Protein AF-A0A963XAV2-F1 (afdb_monomer)

Mean predicted aligned error: 3.16 Å

Radius of gyration: 22.92 Å; Cα contacts (8 Å, |Δi|>4): 612; chains: 1; bounding box: 69×45×58 Å

Structure (mmCIF, N/CA/C/O backbone):
data_AF-A0A963XAV2-F1
#
_entry.id   AF-A0A963XAV2-F1
#
loop_
_atom_site.group_PDB
_atom_site.id
_atom_site.type_symbol
_atom_site.label_atom_id
_atom_site.label_alt_id
_atom_site.label_comp_id
_atom_site.label_asym_id
_atom_site.label_entity_id
_atom_site.label_seq_id
_atom_site.pdbx_PDB_ins_code
_atom_site.Cartn_x
_atom_site.Cartn_y
_atom_site.Cartn_z
_atom_site.occupancy
_atom_site.B_iso_or_equiv
_atom_site.auth_seq_id
_atom_site.auth_comp_id
_atom_site.auth_asym_id
_atom_site.auth_atom_id
_atom_site.pdbx_PDB_model_num
ATOM 1 N N . GLU A 1 1 ? -1.527 11.970 -12.720 1.00 76.62 1 GLU A N 1
ATOM 2 C CA . GLU A 1 1 ? -1.224 10.525 -12.463 1.00 76.62 1 GLU A CA 1
ATOM 3 C C . GLU A 1 1 ? 0.200 10.156 -12.916 1.00 76.62 1 GLU A C 1
ATOM 5 O O . GLU A 1 1 ? 0.804 10.948 -13.629 1.00 76.62 1 GLU A O 1
ATOM 10 N N . VAL A 1 2 ? 0.783 9.006 -12.525 1.00 92.94 2 VAL A N 1
ATOM 11 C CA . VAL A 1 2 ? 2.223 8.700 -12.792 1.00 92.94 2 VAL A CA 1
ATOM 12 C C . VAL A 1 2 ? 2.620 8.796 -14.274 1.00 92.94 2 VAL A C 1
ATOM 14 O O . VAL A 1 2 ? 3.694 9.296 -14.597 1.00 92.94 2 VAL A O 1
ATOM 17 N N . VAL A 1 3 ? 1.743 8.354 -15.181 1.00 94.81 3 VAL A N 1
ATOM 18 C CA . VAL A 1 3 ? 1.990 8.363 -16.632 1.00 94.81 3 VAL A CA 1
ATOM 19 C C . VAL A 1 3 ? 2.148 9.794 -17.140 1.00 94.81 3 VAL A C 1
ATOM 21 O O . VAL A 1 3 ? 3.070 10.087 -17.892 1.00 94.81 3 VAL A O 1
ATOM 24 N N . GLU A 1 4 ? 1.288 10.694 -16.670 1.00 95.12 4 GLU A N 1
ATOM 25 C CA . GLU A 1 4 ? 1.306 12.118 -17.005 1.00 95.12 4 GLU A CA 1
ATOM 26 C C . GLU A 1 4 ? 2.597 12.793 -16.522 1.00 95.12 4 GLU A C 1
ATOM 28 O O . GLU A 1 4 ? 3.210 13.556 -17.263 1.00 95.12 4 GLU A O 1
ATOM 33 N N . VAL A 1 5 ? 3.082 12.439 -15.324 1.00 95.81 5 VAL A N 1
ATOM 34 C CA . VAL A 1 5 ? 4.395 12.900 -14.837 1.00 95.81 5 VAL A CA 1
ATOM 35 C C . VAL A 1 5 ? 5.514 12.425 -15.770 1.00 95.81 5 VAL A C 1
ATOM 37 O O . VAL A 1 5 ? 6.402 13.202 -16.123 1.00 95.81 5 VAL A O 1
ATOM 40 N N . CYS A 1 6 ? 5.460 11.170 -16.226 1.00 97.31 6 CYS A N 1
ATOM 41 C CA . CYS A 1 6 ? 6.449 10.606 -17.146 1.00 97.31 6 CYS A CA 1
ATOM 42 C C . CYS A 1 6 ? 6.412 11.226 -18.553 1.00 97.31 6 CYS A C 1
ATOM 44 O O . CYS A 1 6 ? 7.435 11.196 -19.236 1.00 97.31 6 CYS A O 1
ATOM 46 N N . MET A 1 7 ? 5.314 11.861 -18.979 1.00 96.06 7 MET A N 1
ATOM 47 C CA . MET A 1 7 ? 5.300 12.654 -20.221 1.00 96.06 7 MET A CA 1
ATOM 48 C C . MET A 1 7 ? 6.261 13.856 -20.148 1.00 96.06 7 MET A C 1
ATOM 50 O O . MET A 1 7 ? 6.746 14.329 -21.174 1.00 96.06 7 MET A O 1
ATOM 54 N N . GLY A 1 8 ? 6.612 14.307 -18.937 1.00 97.12 8 GLY A N 1
ATOM 55 C CA . GLY A 1 8 ? 7.653 15.304 -18.678 1.00 97.12 8 GLY A CA 1
ATOM 56 C C . GLY A 1 8 ? 9.092 14.769 -18.721 1.00 97.12 8 GLY A C 1
ATOM 57 O O . GLY A 1 8 ? 10.014 15.508 -18.364 1.00 97.12 8 GLY A O 1
ATOM 58 N N . ALA A 1 9 ? 9.322 13.519 -19.146 1.00 97.31 9 ALA A N 1
ATOM 59 C CA . ALA A 1 9 ? 10.640 12.873 -19.149 1.00 97.31 9 ALA A CA 1
ATOM 60 C C . ALA A 1 9 ? 11.789 13.716 -19.741 1.00 97.31 9 ALA A C 1
ATOM 62 O O . ALA A 1 9 ? 12.846 13.750 -19.109 1.00 97.31 9 ALA A O 1
ATOM 63 N N . PRO A 1 10 ? 11.632 14.469 -20.852 1.00 96.62 10 PRO A N 1
ATOM 64 C CA . PRO A 1 10 ? 12.712 15.316 -21.368 1.00 96.62 10 PRO A CA 1
ATOM 65 C C . PRO A 1 10 ? 13.247 16.334 -20.351 1.00 96.62 10 PRO A C 1
ATOM 67 O O . PRO A 1 10 ? 14.440 16.630 -20.335 1.00 96.62 10 PRO A O 1
ATOM 70 N N . ALA A 1 11 ? 12.383 16.865 -19.480 1.00 97.44 11 ALA A N 1
ATOM 71 C CA . ALA A 1 11 ? 12.805 17.748 -18.399 1.00 97.44 11 ALA A CA 1
ATOM 72 C C . ALA A 1 11 ? 13.420 16.961 -17.228 1.00 97.44 11 ALA A C 1
ATOM 74 O O . ALA A 1 11 ? 14.439 17.384 -16.686 1.00 97.44 11 ALA A O 1
ATOM 75 N N . LEU A 1 12 ? 12.834 15.811 -16.871 1.00 96.56 12 LEU A N 1
ATOM 76 C CA . LEU A 1 12 ? 13.269 14.961 -15.751 1.00 96.56 12 LEU A CA 1
ATOM 77 C C . LEU A 1 12 ? 14.619 14.256 -15.996 1.00 96.56 12 LEU A C 1
ATOM 79 O O . LEU A 1 12 ? 15.307 13.884 -15.041 1.00 96.56 12 LEU A O 1
ATOM 83 N N . LEU A 1 13 ? 15.001 14.062 -17.260 1.00 97.62 13 LEU A N 1
ATOM 84 C CA . LEU A 1 13 ? 16.228 13.371 -17.671 1.00 97.62 13 LEU A CA 1
ATOM 85 C C . LEU A 1 13 ? 17.409 14.311 -17.943 1.00 97.62 13 LEU A C 1
ATOM 87 O O . LEU A 1 13 ? 18.485 13.833 -18.305 1.00 97.62 13 LEU A O 1
ATOM 91 N N . LYS A 1 14 ? 17.245 15.628 -17.751 1.00 97.94 14 LYS A N 1
ATOM 92 C CA . LYS A 1 14 ? 18.353 16.583 -17.879 1.00 97.94 14 LYS A CA 1
ATOM 93 C C . LYS A 1 14 ? 19.517 16.177 -16.974 1.00 97.94 14 LYS A C 1
ATOM 95 O O . LYS A 1 14 ? 19.334 15.889 -15.790 1.00 97.94 14 LYS A O 1
ATOM 100 N N . GLY A 1 15 ? 20.705 16.151 -17.565 1.00 97.38 15 GLY A N 1
ATOM 101 C CA . GLY A 1 15 ? 21.957 16.101 -16.832 1.00 97.38 15 GLY A CA 1
ATOM 102 C C . GLY A 1 15 ? 22.364 17.478 -16.322 1.00 97.38 15 GLY A C 1
ATOM 103 O O . GLY A 1 15 ? 21.637 18.463 -16.466 1.00 97.38 15 GLY A O 1
ATOM 104 N N . GLU A 1 16 ? 23.554 17.538 -15.753 1.00 98.12 16 GLU A N 1
ATOM 105 C CA . GLU A 1 16 ? 24.171 18.762 -15.255 1.00 98.12 16 GLU A CA 1
ATOM 106 C C . GLU A 1 16 ? 25.394 19.089 -16.109 1.00 98.12 16 GLU A C 1
ATOM 108 O O . GLU A 1 16 ? 26.041 18.189 -16.646 1.00 98.12 16 GLU A O 1
ATOM 113 N N . TYR A 1 17 ? 25.707 20.375 -16.241 1.00 98.00 17 TYR A N 1
ATOM 114 C CA . TYR A 1 17 ? 26.860 20.857 -16.992 1.00 98.00 17 TYR A CA 1
ATOM 115 C C . TYR A 1 17 ? 27.593 21.915 -16.170 1.00 98.00 17 TYR A C 1
ATOM 117 O O . TYR A 1 17 ? 26.968 22.834 -15.639 1.00 98.00 17 TYR A O 1
ATOM 125 N N . MET A 1 18 ? 28.912 21.794 -16.095 1.00 97.62 18 MET A N 1
ATOM 126 C CA . MET A 1 18 ? 29.815 22.742 -15.462 1.00 97.62 18 MET A CA 1
ATOM 127 C C . MET A 1 18 ? 30.894 23.124 -16.474 1.00 97.62 18 MET A C 1
ATOM 129 O O . MET A 1 18 ? 31.748 22.309 -16.821 1.00 97.62 18 MET A O 1
ATOM 133 N N . ASN A 1 19 ? 30.837 24.377 -16.927 1.00 96.94 19 ASN A N 1
ATOM 134 C CA . ASN A 1 19 ? 31.890 24.979 -17.736 1.00 96.94 19 ASN A CA 1
ATOM 135 C C . ASN A 1 19 ? 33.138 25.197 -16.872 1.00 96.94 19 ASN A C 1
ATOM 137 O O . ASN A 1 19 ? 33.001 25.715 -15.761 1.00 96.94 19 ASN A O 1
ATOM 141 N N . ASP A 1 20 ? 34.321 24.856 -17.384 1.00 94.31 20 ASP A N 1
ATOM 142 C CA . ASP A 1 20 ? 35.605 25.055 -16.688 1.00 94.31 20 ASP A CA 1
ATOM 143 C C . ASP A 1 20 ? 35.640 24.472 -15.254 1.00 94.31 20 ASP A C 1
ATOM 145 O O . ASP A 1 20 ? 36.065 25.122 -14.295 1.00 94.31 20 ASP A O 1
ATOM 149 N N . GLY A 1 21 ? 35.229 23.208 -15.090 1.00 93.31 21 GLY A N 1
ATOM 150 C CA . GLY A 1 21 ? 35.444 22.463 -13.837 1.00 93.31 21 GLY A CA 1
ATOM 151 C C . GLY A 1 21 ? 36.935 22.313 -13.480 1.00 93.31 21 GLY A C 1
ATOM 152 O O . GLY A 1 21 ? 37.296 22.133 -12.316 1.00 93.31 21 GLY A O 1
ATOM 153 N N . GLY A 1 22 ? 37.801 22.445 -14.487 1.00 95.00 22 GLY A N 1
ATOM 154 C CA . GLY A 1 22 ? 39.215 22.805 -14.381 1.00 95.00 22 GLY A CA 1
ATOM 155 C C . GLY A 1 22 ? 39.613 23.703 -15.565 1.00 95.00 22 GLY A C 1
ATOM 156 O O . GLY A 1 22 ? 38.790 23.913 -16.454 1.00 95.00 22 GLY A O 1
ATOM 157 N N . PRO A 1 23 ? 40.851 24.233 -15.624 1.00 94.94 23 PRO A N 1
ATOM 158 C CA . PRO A 1 23 ? 41.259 25.142 -16.699 1.00 94.94 23 PRO A CA 1
ATOM 159 C C . PRO A 1 23 ? 41.118 24.507 -18.095 1.00 94.94 23 PRO A C 1
ATOM 161 O O . PRO A 1 23 ? 41.910 23.632 -18.452 1.00 94.94 23 PRO A O 1
ATOM 164 N N . GLY A 1 24 ? 40.125 24.946 -18.879 1.00 95.62 24 GLY A N 1
ATOM 165 C CA . GLY A 1 24 ? 39.834 24.405 -20.211 1.00 95.62 24 GLY A CA 1
ATOM 166 C C . GLY A 1 24 ? 39.217 23.001 -20.206 1.00 95.62 24 GLY A C 1
ATOM 167 O O . GLY A 1 24 ? 39.360 22.280 -21.194 1.00 95.62 24 GLY A O 1
ATOM 168 N N . ILE A 1 25 ? 38.591 22.585 -19.097 1.00 97.50 25 ILE A N 1
ATOM 169 C CA . ILE A 1 25 ? 37.968 21.263 -18.943 1.00 97.50 25 ILE A CA 1
ATOM 170 C C . ILE A 1 25 ? 36.509 21.424 -18.531 1.00 97.50 25 ILE A C 1
ATOM 172 O O . ILE A 1 25 ? 36.209 21.839 -17.410 1.00 97.50 25 ILE A O 1
ATOM 176 N N . ASP A 1 26 ? 35.612 20.989 -19.407 1.00 97.62 26 ASP A N 1
ATOM 177 C CA . ASP A 1 26 ? 34.186 20.906 -19.121 1.00 97.62 26 ASP A CA 1
ATOM 178 C C . ASP A 1 26 ? 33.825 19.582 -18.452 1.00 97.62 26 ASP A C 1
ATOM 180 O O . ASP A 1 26 ? 34.361 18.519 -18.781 1.00 97.62 26 ASP A O 1
ATOM 184 N N . LEU A 1 27 ? 32.873 19.644 -17.524 1.00 97.75 27 LEU A N 1
ATOM 185 C CA . LEU A 1 27 ? 32.315 18.478 -16.850 1.00 97.75 27 LEU A CA 1
ATOM 186 C C . LEU A 1 27 ? 30.814 18.426 -17.101 1.00 97.75 27 LEU A C 1
ATOM 188 O O . LEU A 1 27 ? 30.115 19.428 -16.964 1.00 97.75 27 LEU A O 1
ATOM 192 N N . PHE A 1 28 ? 30.296 17.246 -17.429 1.00 97.75 28 PHE A N 1
ATOM 193 C CA . PHE A 1 28 ? 28.861 17.054 -17.589 1.00 97.75 28 PHE A CA 1
ATOM 194 C C . PHE A 1 28 ? 28.422 15.656 -17.168 1.00 97.75 28 PHE A C 1
ATOM 196 O O . PHE A 1 28 ? 29.204 14.703 -17.180 1.00 97.75 28 PHE A O 1
ATOM 203 N N . SER A 1 29 ? 27.152 15.537 -16.798 1.00 98.06 29 SER A N 1
ATOM 204 C CA . SER A 1 29 ? 26.504 14.269 -16.481 1.00 98.06 29 SER A CA 1
ATOM 205 C C . SER A 1 29 ? 25.381 13.976 -17.471 1.00 98.06 29 SER A C 1
ATOM 207 O O . SER A 1 29 ? 24.805 14.875 -18.082 1.00 98.06 29 SER A O 1
ATOM 209 N N . MET A 1 30 ? 25.067 12.695 -17.650 1.00 97.44 30 MET A N 1
ATOM 210 C CA . MET A 1 30 ? 23.949 12.244 -18.477 1.00 97.44 30 MET A CA 1
ATOM 211 C C . MET A 1 30 ? 23.205 11.129 -17.753 1.00 97.44 30 MET A C 1
ATOM 213 O O . MET A 1 30 ? 23.820 10.230 -17.180 1.00 97.44 30 MET A O 1
ATOM 217 N N . ARG A 1 31 ? 21.872 11.162 -17.810 1.00 97.81 31 ARG A N 1
ATOM 218 C CA . ARG A 1 31 ? 21.024 10.062 -17.343 1.00 97.81 31 ARG A CA 1
ATOM 219 C C . ARG A 1 31 ? 20.704 9.172 -18.538 1.00 97.81 31 ARG A C 1
ATOM 221 O O . ARG A 1 31 ? 19.945 9.568 -19.415 1.00 97.81 31 ARG A O 1
ATOM 228 N N . GLN A 1 32 ? 21.326 8.000 -18.584 1.00 98.25 32 GLN A N 1
ATOM 229 C CA . GLN A 1 32 ? 21.161 7.025 -19.663 1.00 98.25 32 GLN A CA 1
ATOM 230 C C . GLN A 1 32 ? 20.351 5.810 -19.185 1.00 98.25 32 GLN A C 1
ATOM 232 O O . GLN A 1 32 ? 20.352 5.518 -17.983 1.00 98.25 32 GLN A O 1
ATOM 237 N N . PRO A 1 33 ? 19.651 5.108 -20.097 1.00 98.44 33 PRO A N 1
ATOM 238 C CA . PRO A 1 33 ? 18.932 3.889 -19.754 1.00 98.44 33 PRO A CA 1
ATOM 239 C C . PRO A 1 33 ? 19.886 2.807 -19.243 1.00 98.44 33 PRO A C 1
ATOM 241 O O . PRO A 1 33 ? 21.051 2.739 -19.629 1.00 98.44 33 PRO A O 1
ATOM 244 N N . LEU A 1 34 ? 19.360 1.931 -18.391 1.00 98.25 34 LEU A N 1
ATOM 245 C CA . LEU A 1 34 ? 20.067 0.754 -17.895 1.00 98.25 34 LEU A CA 1
ATOM 246 C C . LEU A 1 34 ? 20.064 -0.382 -18.925 1.00 98.25 34 LEU A C 1
ATOM 248 O O . LEU A 1 34 ? 20.987 -1.184 -18.941 1.00 98.25 34 LEU A O 1
ATOM 252 N N . GLY A 1 35 ? 19.037 -0.466 -19.774 1.00 98.44 35 GLY A N 1
ATOM 253 C CA . GLY A 1 35 ? 18.841 -1.568 -20.717 1.00 98.44 35 GLY A CA 1
ATOM 254 C C . GLY A 1 35 ? 17.525 -2.284 -20.435 1.00 98.44 35 GLY A C 1
ATOM 255 O O . GLY A 1 35 ? 16.465 -1.672 -20.555 1.00 98.44 35 GLY A O 1
ATOM 256 N N . VAL A 1 36 ? 17.580 -3.564 -20.055 1.00 98.81 36 VAL A N 1
ATOM 257 C CA . VAL A 1 36 ? 16.390 -4.329 -19.650 1.00 98.81 36 VAL A CA 1
ATOM 258 C C . VAL A 1 36 ? 16.200 -4.230 -18.140 1.00 98.81 36 VAL A C 1
ATOM 260 O O . VAL A 1 36 ? 17.115 -4.518 -17.366 1.00 98.81 36 VAL A O 1
ATOM 263 N N . VAL A 1 37 ? 14.997 -3.857 -17.713 1.00 98.88 37 VAL A N 1
ATOM 264 C CA . VAL A 1 37 ? 14.601 -3.811 -16.299 1.00 98.88 37 VAL A CA 1
ATOM 265 C C . VAL A 1 37 ? 13.360 -4.662 -16.061 1.00 98.88 37 VAL A C 1
ATOM 267 O O . VAL A 1 37 ? 12.599 -4.939 -16.988 1.00 98.88 37 VAL A O 1
ATOM 270 N N . ALA A 1 38 ? 13.135 -5.077 -14.817 1.00 98.88 38 ALA A N 1
ATOM 271 C CA . ALA A 1 38 ? 11.977 -5.884 -14.459 1.00 98.88 38 ALA A CA 1
ATOM 272 C C . ALA A 1 38 ? 11.118 -5.248 -13.364 1.00 98.88 38 ALA A C 1
ATOM 274 O O . ALA A 1 38 ? 11.625 -4.631 -12.424 1.00 98.88 38 ALA A O 1
ATOM 275 N N . GLY A 1 39 ? 9.803 -5.429 -13.469 1.00 98.69 39 GLY A N 1
ATOM 276 C CA . GLY A 1 39 ? 8.832 -5.064 -12.442 1.00 98.69 39 GLY A CA 1
ATOM 277 C C . GLY A 1 39 ? 8.050 -6.284 -11.980 1.00 98.69 39 GLY A C 1
ATOM 278 O O . GLY A 1 39 ? 7.501 -7.002 -12.807 1.00 98.69 39 GLY A O 1
ATOM 279 N N . ILE A 1 40 ? 7.967 -6.501 -10.672 1.00 98.88 40 ILE A N 1
ATOM 280 C CA . ILE A 1 40 ? 7.177 -7.572 -10.059 1.00 98.88 40 ILE A CA 1
ATOM 281 C C . ILE A 1 40 ? 6.117 -6.910 -9.175 1.00 98.88 40 ILE A C 1
ATOM 283 O O . ILE A 1 40 ? 6.458 -6.097 -8.310 1.00 98.88 40 ILE A O 1
ATOM 287 N N . THR A 1 41 ? 4.836 -7.196 -9.419 1.00 98.69 41 THR A N 1
ATOM 288 C CA . THR A 1 41 ? 3.728 -6.402 -8.852 1.00 98.69 41 THR A CA 1
ATOM 289 C C . THR A 1 41 ? 2.667 -7.254 -8.140 1.00 98.69 41 THR A C 1
ATOM 291 O O . THR A 1 41 ? 2.476 -8.419 -8.499 1.00 98.69 41 THR A O 1
ATOM 294 N N . PRO A 1 42 ? 1.993 -6.703 -7.111 1.00 98.50 42 PRO A N 1
ATOM 295 C CA . PRO A 1 42 ? 1.055 -7.435 -6.267 1.00 98.50 42 PRO A CA 1
ATOM 296 C C . PRO A 1 42 ? -0.359 -7.430 -6.864 1.00 98.50 42 PRO A C 1
ATOM 298 O O . PRO A 1 42 ? -0.621 -6.810 -7.893 1.00 98.50 42 PRO A O 1
ATOM 301 N N . PHE A 1 43 ? -1.287 -8.128 -6.209 1.00 98.44 43 PHE A N 1
ATOM 302 C CA . PHE A 1 43 ? -2.657 -8.295 -6.704 1.00 98.44 43 PHE A CA 1
ATOM 303 C C . PHE A 1 43 ? -3.562 -7.083 -6.463 1.00 98.44 43 PHE A C 1
ATOM 305 O O . PHE A 1 43 ? -4.517 -6.871 -7.198 1.00 98.44 43 PHE A O 1
ATOM 312 N N . ASN A 1 44 ? -3.307 -6.310 -5.408 1.00 98.00 44 ASN A N 1
ATOM 313 C CA . ASN A 1 44 ? -4.281 -5.350 -4.893 1.00 98.00 44 ASN A CA 1
ATOM 314 C C . ASN A 1 44 ? -4.451 -4.101 -5.764 1.00 98.00 44 ASN A C 1
ATOM 316 O O . ASN A 1 44 ? -5.502 -3.469 -5.744 1.00 98.00 44 ASN A O 1
ATOM 320 N N . PHE A 1 45 ? -3.434 -3.754 -6.552 1.00 98.06 45 PHE A N 1
ATOM 321 C CA . PHE A 1 45 ? -3.506 -2.660 -7.516 1.00 98.06 45 PHE A CA 1
ATOM 322 C C . PHE A 1 45 ? -2.939 -3.093 -8.875 1.00 98.06 45 PHE A C 1
ATOM 324 O O . PHE A 1 45 ? -1.845 -2.662 -9.256 1.00 98.06 45 PHE A O 1
ATOM 331 N N . PRO A 1 46 ? -3.682 -3.912 -9.641 1.00 97.50 46 PRO A N 1
ATOM 332 C CA . PRO A 1 46 ? -3.191 -4.547 -10.866 1.00 97.50 46 PRO A CA 1
ATOM 333 C C . PRO A 1 46 ? -3.120 -3.602 -12.077 1.00 97.50 46 PRO A C 1
ATOM 335 O O . PRO A 1 46 ? -2.712 -4.018 -13.160 1.00 97.50 46 PRO A O 1
ATOM 338 N N . ALA A 1 47 ? -3.512 -2.335 -11.902 1.00 97.62 47 ALA A N 1
ATOM 339 C CA . ALA A 1 47 ? -3.290 -1.254 -12.860 1.00 97.62 47 ALA A CA 1
ATOM 340 C C . ALA A 1 47 ? -2.230 -0.268 -12.349 1.00 97.62 47 ALA A C 1
ATOM 342 O O . ALA A 1 47 ? -1.174 -0.107 -12.957 1.00 97.62 47 ALA A O 1
ATOM 343 N N . MET A 1 48 ? -2.493 0.362 -11.198 1.00 97.94 48 MET A N 1
ATOM 344 C CA . MET A 1 48 ? -1.666 1.448 -10.663 1.00 97.94 48 MET A CA 1
ATOM 345 C C . MET A 1 48 ? -0.207 1.030 -10.440 1.00 97.94 48 MET A C 1
ATOM 347 O O . MET A 1 48 ? 0.696 1.734 -10.885 1.00 97.94 48 MET A O 1
ATOM 351 N N . ILE A 1 49 ? 0.051 -0.113 -9.791 1.00 98.31 49 ILE A N 1
ATOM 352 C CA . ILE A 1 49 ? 1.429 -0.513 -9.470 1.00 98.31 49 ILE A CA 1
ATOM 353 C C . ILE A 1 49 ? 2.205 -0.951 -10.724 1.00 98.31 49 ILE A C 1
ATOM 355 O O . ILE A 1 49 ? 3.352 -0.525 -10.873 1.00 98.31 49 ILE A O 1
ATOM 359 N N . PRO A 1 50 ? 1.631 -1.724 -11.665 1.00 98.38 50 PRO A N 1
ATOM 360 C CA . PRO A 1 50 ? 2.233 -1.902 -12.983 1.00 98.38 50 PRO A CA 1
ATOM 361 C C . PRO A 1 50 ? 2.598 -0.583 -13.668 1.00 98.38 50 PRO A C 1
ATOM 363 O O . PRO A 1 50 ? 3.731 -0.448 -14.131 1.00 98.38 50 PRO A O 1
ATOM 366 N N . LEU A 1 51 ? 1.704 0.414 -13.666 1.00 98.19 51 LEU A N 1
ATOM 367 C CA . LEU A 1 51 ? 1.969 1.735 -14.250 1.00 98.19 51 LEU A CA 1
ATOM 368 C C . LEU A 1 51 ? 3.097 2.483 -13.528 1.00 98.19 51 LEU A C 1
ATOM 370 O O . LEU A 1 51 ? 3.945 3.076 -14.193 1.00 98.19 51 LEU A O 1
ATOM 374 N N . TRP A 1 52 ? 3.184 2.384 -12.195 1.00 98.06 52 TRP A N 1
ATOM 375 C CA . TRP A 1 52 ? 4.307 2.921 -11.410 1.00 98.06 52 TRP A CA 1
ATOM 376 C C . TRP A 1 52 ? 5.661 2.327 -11.807 1.00 98.06 52 TRP A C 1
ATOM 378 O O . TRP A 1 52 ? 6.693 2.957 -11.579 1.00 98.06 52 TRP A O 1
ATOM 388 N N . LYS A 1 53 ? 5.684 1.112 -12.368 1.00 97.81 53 LYS A N 1
ATOM 389 C CA . LYS A 1 53 ? 6.917 0.476 -12.842 1.00 97.81 53 LYS A CA 1
ATOM 390 C C . LYS A 1 53 ? 7.171 0.765 -14.324 1.00 97.81 53 LYS A C 1
ATOM 392 O O . LYS A 1 53 ? 8.255 1.238 -14.655 1.00 97.81 53 LYS A O 1
ATOM 397 N N . MET A 1 54 ? 6.192 0.526 -15.200 1.00 97.12 54 MET A N 1
ATOM 398 C CA . MET A 1 54 ? 6.393 0.625 -16.652 1.00 97.12 54 MET A CA 1
ATOM 399 C C . MET A 1 54 ? 6.538 2.051 -17.161 1.00 97.12 54 MET A C 1
ATOM 401 O O . MET A 1 54 ? 7.422 2.297 -17.974 1.00 97.12 54 MET A O 1
ATOM 405 N N . ALA A 1 55 ? 5.753 3.006 -16.657 1.00 97.62 55 ALA A N 1
ATOM 406 C CA . ALA A 1 55 ? 5.790 4.370 -17.175 1.00 97.62 55 ALA A CA 1
ATOM 407 C C . ALA A 1 55 ? 7.182 5.022 -17.037 1.00 97.62 55 ALA A C 1
ATOM 409 O O . ALA A 1 55 ? 7.741 5.423 -18.061 1.00 97.62 55 ALA A O 1
ATOM 410 N N . PRO A 1 56 ? 7.810 5.074 -15.842 1.00 97.69 56 PRO A N 1
ATOM 411 C CA . PRO A 1 56 ? 9.139 5.667 -15.716 1.00 97.69 56 PRO A CA 1
ATOM 412 C C . PRO A 1 56 ? 10.232 4.833 -16.394 1.00 97.69 56 PRO A C 1
ATOM 414 O O . PRO A 1 56 ? 11.177 5.414 -16.929 1.00 97.69 56 PRO A O 1
ATOM 417 N N . ALA A 1 57 ? 10.122 3.498 -16.410 1.00 98.25 57 ALA A N 1
ATOM 418 C CA . ALA A 1 57 ? 11.103 2.635 -17.069 1.00 98.25 57 ALA A CA 1
ATOM 419 C C . ALA A 1 57 ? 11.163 2.901 -18.580 1.00 98.25 57 ALA A C 1
ATOM 421 O O . ALA A 1 57 ? 12.244 3.181 -19.106 1.00 98.25 57 ALA A O 1
ATOM 422 N N . LEU A 1 58 ? 10.000 2.881 -19.239 1.00 98.38 58 LEU A N 1
ATOM 423 C CA . LEU A 1 58 ? 9.855 3.109 -20.676 1.00 98.38 58 LEU A CA 1
ATOM 424 C C . LEU A 1 58 ? 10.226 4.549 -21.048 1.00 98.38 58 LEU A C 1
ATOM 426 O O . LEU A 1 58 ? 11.025 4.764 -21.957 1.00 98.38 58 LEU A O 1
ATOM 430 N N . ALA A 1 59 ? 9.725 5.541 -20.302 1.00 98.00 59 ALA A N 1
ATOM 431 C CA . ALA A 1 59 ? 10.019 6.952 -20.564 1.00 98.00 59 ALA A CA 1
ATOM 432 C C . ALA A 1 59 ? 11.506 7.307 -20.373 1.00 98.00 59 ALA A C 1
ATOM 434 O O . ALA A 1 59 ? 12.003 8.240 -20.997 1.00 98.00 59 ALA A O 1
ATOM 435 N N . SER A 1 60 ? 12.227 6.542 -19.547 1.00 98.06 60 SER A N 1
ATOM 436 C CA . SER A 1 60 ? 13.681 6.675 -19.365 1.00 98.06 60 SER A CA 1
ATOM 437 C C . SER A 1 60 ? 14.504 5.881 -20.391 1.00 98.06 60 SER A C 1
ATOM 439 O O . SER A 1 60 ? 15.724 5.810 -20.259 1.00 98.06 60 SER A O 1
ATOM 441 N N . GLY A 1 61 ? 13.860 5.269 -21.392 1.00 98.25 61 GLY A N 1
ATOM 442 C CA . GLY A 1 61 ? 14.513 4.563 -22.497 1.00 98.25 61 GLY A CA 1
ATOM 443 C C . GLY A 1 61 ? 14.866 3.096 -22.229 1.00 98.25 61 GLY A C 1
ATOM 444 O O . GLY A 1 61 ? 15.704 2.546 -22.940 1.00 98.25 61 GLY A O 1
ATOM 445 N N . ASN A 1 62 ? 14.283 2.461 -21.207 1.00 98.81 62 ASN A N 1
ATOM 446 C CA . ASN A 1 62 ? 14.517 1.042 -20.911 1.00 98.81 62 ASN A CA 1
ATOM 447 C C . ASN A 1 62 ? 13.479 0.153 -21.601 1.00 98.81 62 ASN A C 1
ATOM 449 O O . ASN A 1 62 ? 12.321 0.544 -21.744 1.00 98.81 62 ASN A O 1
ATOM 453 N N . ALA A 1 63 ? 13.871 -1.080 -21.920 1.00 98.75 63 ALA A N 1
ATOM 454 C CA . ALA A 1 63 ? 12.915 -2.159 -22.148 1.00 98.75 63 ALA A CA 1
ATOM 455 C C . ALA A 1 63 ? 12.504 -2.770 -20.800 1.00 98.75 63 ALA A C 1
ATOM 457 O O . ALA A 1 63 ? 13.299 -2.805 -19.855 1.00 98.75 63 ALA A O 1
ATOM 458 N N . MET A 1 64 ? 11.271 -3.261 -20.698 1.00 98.62 64 MET A N 1
ATOM 459 C CA . MET A 1 64 ? 10.711 -3.759 -19.451 1.00 98.62 64 MET A CA 1
ATOM 460 C C . MET A 1 64 ? 10.093 -5.151 -19.577 1.00 98.62 64 MET A C 1
ATOM 462 O O . MET A 1 64 ? 9.254 -5.403 -20.439 1.00 98.62 64 MET A O 1
ATOM 466 N N . ILE A 1 65 ? 10.425 -6.007 -18.610 1.00 98.81 65 ILE A N 1
ATOM 467 C CA . ILE A 1 65 ? 9.699 -7.243 -18.313 1.00 98.81 65 ILE A CA 1
ATOM 468 C C . ILE A 1 65 ? 8.811 -7.003 -17.085 1.00 98.81 65 ILE A C 1
ATOM 470 O O . ILE A 1 65 ? 9.300 -6.720 -15.991 1.00 98.81 65 ILE A O 1
ATOM 474 N N . LEU A 1 66 ? 7.497 -7.111 -17.242 1.00 98.81 66 LEU A N 1
ATOM 475 C CA . LEU A 1 66 ? 6.540 -7.040 -16.145 1.00 98.81 66 LEU A CA 1
ATOM 476 C C . LEU A 1 66 ? 6.064 -8.448 -15.777 1.00 98.81 66 LEU A C 1
ATOM 478 O O . LEU A 1 66 ? 5.482 -9.148 -16.600 1.00 98.81 66 LEU A O 1
ATOM 482 N N . LYS A 1 67 ? 6.227 -8.815 -14.507 1.00 98.69 67 LYS A N 1
ATOM 483 C CA . LYS A 1 67 ? 5.584 -9.971 -13.883 1.00 98.69 67 LYS A CA 1
ATOM 484 C C . LYS A 1 67 ? 4.459 -9.466 -12.967 1.00 98.69 67 LYS A C 1
ATOM 486 O O . LYS A 1 67 ? 4.741 -8.993 -11.859 1.00 98.69 67 LYS A O 1
ATOM 491 N N . PRO A 1 68 ? 3.185 -9.515 -13.389 1.00 98.50 68 PRO A N 1
ATOM 492 C CA . PRO A 1 68 ? 2.067 -9.129 -12.537 1.00 98.50 68 PRO A CA 1
ATOM 493 C C . PRO A 1 68 ? 1.655 -10.262 -11.596 1.00 98.50 68 PRO A C 1
ATOM 495 O O . PRO A 1 68 ? 2.137 -11.392 -11.707 1.00 98.50 68 PRO A O 1
ATOM 498 N N . SER A 1 69 ? 0.762 -9.982 -10.648 1.00 98.38 69 SER A N 1
ATOM 499 C CA . SER A 1 69 ? 0.183 -11.048 -9.834 1.00 98.38 69 SER A CA 1
ATOM 500 C C . SER A 1 69 ? -0.659 -11.988 -10.695 1.00 98.38 69 SER A C 1
ATOM 502 O O . SER A 1 69 ? -1.546 -11.566 -11.433 1.00 98.38 69 SER A O 1
ATOM 504 N N . GLU A 1 70 ? -0.423 -13.283 -10.525 1.00 97.31 70 GLU A N 1
ATOM 505 C CA . GLU A 1 70 ? -1.163 -14.373 -11.156 1.00 97.31 70 GLU A CA 1
ATOM 506 C C . GLU A 1 70 ? -2.634 -14.441 -10.717 1.00 97.31 70 GLU A C 1
ATOM 508 O O . GLU A 1 70 ? -3.440 -15.105 -11.360 1.00 97.31 70 GLU A O 1
ATOM 513 N N . ARG A 1 71 ? -3.005 -13.726 -9.646 1.00 97.88 71 ARG A N 1
ATOM 514 C CA . ARG A 1 71 ? -4.378 -13.680 -9.124 1.00 97.88 71 ARG A CA 1
ATOM 515 C C . ARG A 1 71 ? -5.305 -12.781 -9.945 1.00 97.88 71 ARG A C 1
ATOM 517 O O . ARG A 1 71 ? -6.515 -12.967 -9.905 1.00 97.88 71 ARG A O 1
ATOM 524 N N . CYS A 1 72 ? -4.756 -11.807 -10.668 1.00 97.00 72 CYS A N 1
ATOM 525 C CA . CYS A 1 72 ? -5.524 -10.831 -11.449 1.00 97.00 72 CYS A CA 1
ATOM 526 C C . CYS A 1 72 ? -4.717 -10.292 -12.655 1.00 97.00 72 CYS A C 1
ATOM 528 O O . CYS A 1 72 ? -4.479 -9.085 -12.761 1.00 97.00 72 CYS A O 1
ATOM 530 N N . PRO A 1 73 ? -4.261 -11.166 -13.573 1.00 97.69 73 PRO A N 1
ATOM 531 C CA . PRO A 1 73 ? -3.283 -10.800 -14.600 1.00 97.69 73 PRO A CA 1
ATOM 532 C C . PRO A 1 73 ? -3.875 -9.993 -15.766 1.00 97.69 73 PRO A C 1
ATOM 534 O O . PRO A 1 73 ? -3.148 -9.261 -16.440 1.00 97.69 73 PRO A O 1
ATOM 537 N N . SER A 1 74 ? -5.186 -10.106 -16.011 1.00 98.44 74 SER A N 1
ATOM 538 C CA . SER A 1 74 ? -5.854 -9.557 -17.200 1.00 98.44 74 SER A CA 1
ATOM 539 C C . SER A 1 74 ? -5.652 -8.051 -17.366 1.00 98.44 74 SER A C 1
ATOM 541 O O . SER A 1 74 ? -5.436 -7.583 -18.478 1.00 98.44 74 SER A O 1
ATOM 543 N N . THR A 1 75 ? -5.651 -7.293 -16.267 1.00 97.81 75 THR A N 1
ATOM 544 C CA . THR A 1 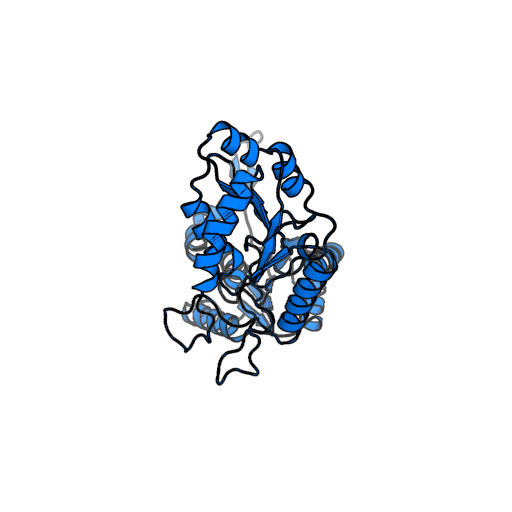75 ? -5.461 -5.836 -16.301 1.00 97.81 75 THR A CA 1
ATOM 545 C C . THR A 1 75 ? -4.094 -5.450 -16.856 1.00 97.81 75 THR A C 1
ATOM 547 O O . THR A 1 75 ? -3.990 -4.547 -17.679 1.00 97.81 75 THR A O 1
ATOM 550 N N . SER A 1 76 ? -3.033 -6.143 -16.437 1.00 97.31 76 SER A N 1
ATOM 551 C CA . SER A 1 76 ? -1.675 -5.849 -16.907 1.00 97.31 76 SER A CA 1
ATOM 552 C C . SER A 1 76 ? -1.458 -6.270 -18.362 1.00 97.31 76 SER A C 1
ATOM 554 O O . SER A 1 76 ? -0.735 -5.586 -19.081 1.00 97.31 76 SER A O 1
ATOM 556 N N . LEU A 1 77 ? -2.111 -7.350 -18.808 1.00 98.06 77 LEU A N 1
ATOM 557 C CA . LEU A 1 77 ? -2.118 -7.752 -20.218 1.00 98.06 77 LEU A CA 1
ATOM 558 C C . LEU A 1 77 ? -2.801 -6.693 -21.094 1.00 98.06 77 LEU A C 1
ATOM 560 O O . LEU A 1 77 ? -2.208 -6.239 -22.068 1.00 98.06 77 LEU A O 1
ATOM 564 N N . LEU A 1 78 ? -3.983 -6.218 -20.687 1.00 98.44 78 LEU A N 1
ATOM 565 C CA . LEU A 1 78 ? -4.699 -5.162 -21.406 1.00 98.44 78 LEU A CA 1
ATOM 566 C C . LEU A 1 78 ? -3.891 -3.856 -21.474 1.00 98.44 78 LEU A C 1
ATOM 568 O O . LEU A 1 78 ? -3.846 -3.209 -22.515 1.00 98.44 78 LEU A O 1
ATOM 572 N N . LEU A 1 79 ? -3.215 -3.465 -20.387 1.00 97.94 79 LEU A N 1
ATOM 573 C CA . LEU A 1 79 ? -2.345 -2.282 -20.392 1.00 97.94 79 LEU A CA 1
ATOM 574 C C . LEU A 1 79 ? -1.192 -2.404 -21.399 1.00 97.94 79 LEU A C 1
ATOM 576 O O . LEU A 1 79 ? -0.839 -1.413 -22.038 1.00 97.94 79 LEU A O 1
ATOM 580 N N . ALA A 1 80 ? -0.618 -3.598 -21.560 1.00 97.50 80 ALA A N 1
ATOM 581 C CA . ALA A 1 80 ? 0.433 -3.827 -22.546 1.00 97.50 80 ALA A CA 1
ATOM 582 C C . ALA A 1 80 ? -0.094 -3.721 -23.986 1.00 97.50 80 ALA A C 1
ATOM 584 O O . ALA A 1 80 ? 0.544 -3.071 -24.813 1.00 97.50 80 ALA A O 1
ATOM 585 N N . GLU A 1 81 ? -1.282 -4.269 -24.265 1.00 97.94 81 GLU A N 1
ATOM 586 C CA . GLU A 1 81 ? -1.956 -4.112 -25.564 1.00 97.94 81 GLU A CA 1
ATOM 587 C C . GLU A 1 81 ? -2.238 -2.637 -25.881 1.00 97.94 81 GLU A C 1
ATOM 589 O O . GLU A 1 81 ? -1.982 -2.174 -26.993 1.00 97.94 81 GLU A O 1
ATOM 594 N N . LEU A 1 82 ? -2.710 -1.869 -24.894 1.00 98.12 82 LEU A N 1
ATOM 595 C CA . LEU A 1 82 ? -2.968 -0.435 -25.053 1.00 98.12 82 LEU A CA 1
ATOM 596 C C . LEU A 1 82 ? -1.685 0.360 -25.330 1.00 98.12 82 LEU A C 1
ATOM 598 O O . LEU A 1 82 ? -1.702 1.276 -26.151 1.00 98.12 82 LEU A O 1
ATOM 602 N N . LEU A 1 83 ? -0.563 0.014 -24.692 1.00 96.94 83 LEU A N 1
ATOM 603 C CA . LEU A 1 83 ? 0.727 0.652 -24.975 1.00 96.94 83 LEU A CA 1
ATOM 604 C C . LEU A 1 83 ? 1.230 0.341 -26.387 1.00 96.94 83 LEU A C 1
ATOM 606 O O . LEU A 1 83 ? 1.765 1.231 -27.048 1.00 96.94 83 LEU A O 1
ATOM 610 N N . GLN A 1 84 ? 1.019 -0.883 -26.873 1.00 96.88 84 GLN A N 1
ATOM 611 C CA . GLN A 1 84 ? 1.333 -1.238 -28.257 1.00 96.88 84 GLN A CA 1
ATOM 612 C C . GLN A 1 84 ? 0.470 -0.433 -29.242 1.00 96.88 84 GLN A C 1
ATOM 614 O O . GLN A 1 84 ? 0.997 0.154 -30.186 1.00 96.88 84 GLN A O 1
ATOM 619 N N . GLN A 1 85 ? -0.838 -0.309 -28.982 1.00 98.25 85 GLN A N 1
ATOM 620 C CA . GLN A 1 85 ? -1.739 0.541 -29.777 1.00 98.25 85 GLN A CA 1
ATOM 621 C C . GLN A 1 85 ? -1.330 2.022 -29.751 1.00 98.25 85 GLN A C 1
ATOM 623 O O . GLN A 1 85 ? -1.482 2.720 -30.752 1.00 98.25 85 GLN A O 1
ATOM 628 N N . ALA A 1 86 ? -0.774 2.497 -28.633 1.00 97.38 86 ALA A N 1
ATOM 629 C CA . ALA A 1 86 ? -0.240 3.851 -28.500 1.00 97.38 86 ALA A CA 1
ATOM 630 C C . ALA A 1 86 ? 1.086 4.075 -29.261 1.00 97.38 86 ALA A C 1
ATOM 632 O O . ALA A 1 86 ? 1.585 5.200 -29.290 1.00 97.38 86 ALA A O 1
ATOM 633 N N . GLY A 1 87 ? 1.649 3.035 -29.886 1.00 98.12 87 GLY A N 1
ATOM 634 C CA . GLY A 1 87 ? 2.857 3.113 -30.709 1.00 98.12 87 GLY A CA 1
ATOM 635 C C . GLY A 1 87 ? 4.145 2.700 -29.997 1.00 98.12 87 GLY A C 1
ATOM 636 O O . GLY A 1 87 ? 5.229 3.008 -30.496 1.00 98.12 87 GLY A O 1
ATOM 637 N N . LEU A 1 88 ? 4.065 2.020 -28.845 1.00 98.19 88 LEU A N 1
ATOM 638 C CA . LEU A 1 88 ? 5.250 1.430 -28.223 1.00 98.19 88 LEU A CA 1
ATOM 639 C C . LEU A 1 88 ? 5.823 0.333 -29.145 1.00 98.19 88 LEU A C 1
ATOM 641 O O . LEU A 1 88 ? 5.0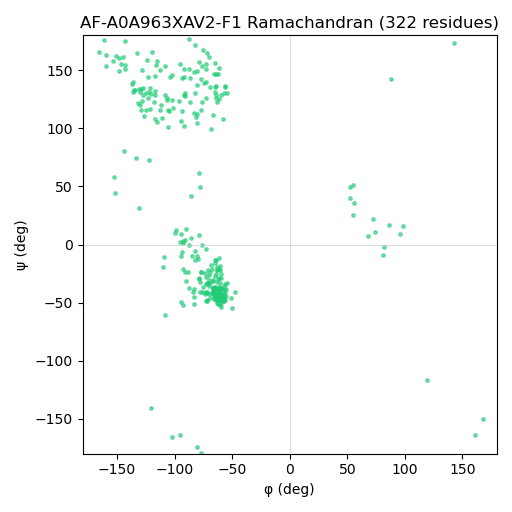68 -0.556 -29.541 1.00 98.19 88 LEU A O 1
ATOM 645 N N . PRO A 1 89 ? 7.130 0.352 -29.475 1.00 98.50 89 PRO A N 1
ATOM 646 C CA . PRO A 1 89 ? 7.711 -0.662 -30.347 1.00 98.50 89 PRO A CA 1
ATOM 647 C C . PRO A 1 89 ? 7.618 -2.076 -29.763 1.00 98.50 89 PRO A C 1
ATOM 649 O O . PRO A 1 89 ? 7.749 -2.278 -28.550 1.00 98.50 89 PRO A O 1
ATOM 652 N N . ASP A 1 90 ? 7.459 -3.059 -30.647 1.00 97.75 90 ASP A N 1
ATOM 653 C CA . ASP A 1 90 ? 7.360 -4.467 -30.272 1.00 97.75 90 ASP A CA 1
ATOM 654 C C . ASP A 1 90 ? 8.573 -4.922 -29.451 1.00 97.75 90 ASP A C 1
ATOM 656 O O . ASP A 1 90 ? 9.728 -4.620 -29.757 1.00 97.75 90 ASP A O 1
ATOM 660 N N . GLY A 1 91 ? 8.301 -5.670 -28.383 1.00 95.31 91 GLY A N 1
ATOM 661 C CA . GLY A 1 91 ? 9.326 -6.224 -27.503 1.00 95.31 91 GLY A CA 1
ATOM 662 C C . GLY A 1 91 ? 9.887 -5.270 -26.450 1.00 95.31 91 GLY A C 1
ATOM 663 O O . GLY A 1 91 ? 10.573 -5.741 -25.544 1.00 95.31 91 GLY A O 1
ATOM 664 N N . VAL A 1 92 ? 9.572 -3.970 -26.503 1.00 98.44 92 VAL A N 1
ATOM 665 C CA . VAL A 1 92 ? 10.024 -3.003 -25.485 1.00 98.44 92 VAL A CA 1
ATOM 666 C C . VAL A 1 92 ? 9.298 -3.210 -24.152 1.00 98.44 92 VAL A C 1
ATOM 668 O O . VAL A 1 92 ? 9.910 -3.042 -23.101 1.00 98.44 92 VAL A O 1
ATOM 671 N N . LEU A 1 93 ? 8.031 -3.627 -24.168 1.00 98.62 93 LEU A N 1
ATOM 672 C CA . 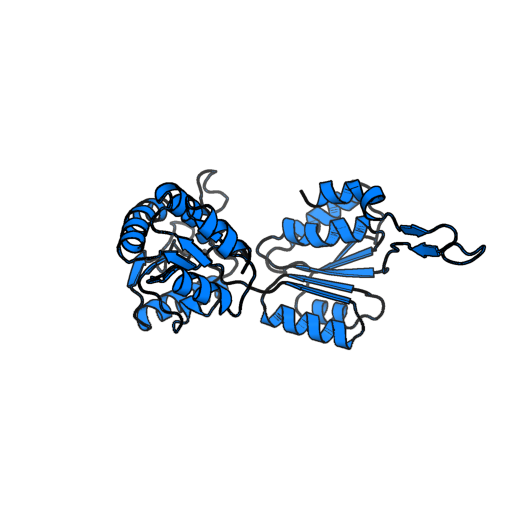LEU A 1 93 ? 7.311 -4.116 -22.990 1.00 98.62 93 LEU A CA 1
ATOM 673 C C . LEU A 1 93 ? 6.916 -5.576 -23.210 1.00 98.62 93 LEU A C 1
ATOM 675 O O . LEU A 1 93 ? 6.294 -5.912 -24.214 1.00 98.62 93 LEU A O 1
ATOM 679 N N . GLN A 1 94 ? 7.245 -6.429 -22.246 1.00 98.31 94 GLN A N 1
ATOM 680 C CA . GLN A 1 94 ? 6.841 -7.831 -22.206 1.00 98.31 94 GLN A CA 1
ATOM 681 C C . GLN A 1 94 ? 6.140 -8.112 -20.880 1.00 98.31 94 GLN A C 1
ATOM 683 O O . GLN A 1 94 ? 6.673 -7.787 -19.819 1.00 98.31 94 GLN A O 1
ATOM 688 N N . VAL A 1 95 ? 4.961 -8.733 -20.922 1.00 98.62 95 VAL A N 1
ATOM 689 C CA . VAL A 1 95 ? 4.250 -9.186 -19.720 1.00 98.62 95 VAL A CA 1
ATOM 690 C C . VAL A 1 95 ? 4.387 -10.697 -19.619 1.00 98.62 95 VAL A C 1
ATOM 692 O O . VAL A 1 95 ? 3.874 -11.431 -20.460 1.00 98.62 95 VAL A O 1
ATOM 695 N N . VAL A 1 96 ? 5.073 -11.166 -18.580 1.00 98.44 96 VAL A N 1
ATOM 696 C CA . VAL A 1 96 ? 5.339 -12.589 -18.354 1.00 98.44 96 VAL A CA 1
ATOM 697 C C . VAL A 1 96 ? 4.620 -13.014 -17.082 1.00 98.44 96 VAL A C 1
ATOM 699 O O . VAL A 1 96 ? 5.024 -12.665 -15.975 1.00 98.44 96 VAL A O 1
ATOM 702 N N . ASN A 1 97 ? 3.523 -13.753 -17.239 1.00 98.69 97 ASN A N 1
ATOM 703 C CA . ASN A 1 97 ? 2.806 -14.344 -16.112 1.00 98.69 97 ASN A CA 1
ATOM 704 C C . ASN A 1 97 ? 3.550 -15.569 -15.576 1.00 98.69 97 ASN A C 1
ATOM 706 O O . ASN A 1 97 ? 4.265 -16.249 -16.304 1.00 98.69 97 ASN A O 1
ATOM 710 N N . GLY A 1 98 ? 3.339 -15.867 -14.300 1.00 97.88 98 GLY A N 1
ATOM 711 C CA . GLY A 1 98 ? 3.923 -17.024 -13.633 1.00 97.88 98 GLY A CA 1
ATOM 712 C C . GLY A 1 98 ? 3.889 -16.845 -12.128 1.00 97.88 98 GLY A C 1
ATOM 713 O O . GLY A 1 98 ? 3.186 -15.972 -11.622 1.00 97.88 98 GLY A O 1
ATOM 714 N N . ASP A 1 99 ? 4.664 -17.639 -11.412 1.00 97.75 99 ASP A N 1
ATOM 715 C CA . ASP A 1 99 ? 4.777 -17.583 -9.961 1.00 97.75 99 ASP A CA 1
ATOM 716 C C . ASP A 1 99 ? 6.233 -17.288 -9.555 1.00 97.75 99 ASP A C 1
ATOM 718 O O . ASP A 1 99 ? 6.912 -16.463 -10.179 1.00 97.75 99 ASP A O 1
ATOM 722 N N . LYS A 1 100 ? 6.707 -17.936 -8.488 1.00 98.06 100 LYS A N 1
ATOM 723 C CA . LYS A 1 100 ? 8.081 -17.844 -8.013 1.00 98.06 100 LYS A CA 1
ATOM 724 C C . LYS A 1 100 ? 9.108 -18.243 -9.078 1.00 98.06 100 LYS A C 1
ATOM 726 O O . LYS A 1 100 ? 10.165 -17.624 -9.113 1.00 98.06 100 LYS A O 1
ATOM 731 N N . GLU A 1 101 ? 8.834 -19.222 -9.937 1.00 98.44 101 GLU A N 1
ATOM 732 C CA . GLU A 1 101 ? 9.827 -19.689 -10.915 1.00 98.44 101 GLU A CA 1
ATOM 733 C C . GLU A 1 101 ? 10.212 -18.575 -11.902 1.00 98.44 101 GLU A C 1
ATOM 735 O O . GLU A 1 101 ? 11.393 -18.327 -12.145 1.00 98.44 101 GLU A O 1
ATOM 740 N N . VAL A 1 102 ? 9.221 -17.815 -12.378 1.00 98.50 102 VAL A N 1
ATOM 741 C CA . VAL A 1 102 ? 9.448 -16.643 -13.240 1.00 98.50 102 VAL A CA 1
ATOM 742 C C . VAL A 1 102 ? 10.166 -15.524 -12.484 1.00 98.50 102 VAL A C 1
ATOM 744 O O . VAL A 1 102 ? 11.029 -14.854 -13.051 1.00 98.50 102 VAL A O 1
ATOM 747 N N . VAL A 1 103 ? 9.844 -15.317 -11.203 1.00 98.75 103 VAL A N 1
ATOM 748 C CA . VAL A 1 103 ? 10.545 -14.334 -10.359 1.00 98.75 103 VAL A CA 1
ATOM 749 C C . VAL A 1 103 ? 12.023 -14.698 -10.205 1.00 98.75 103 VAL A C 1
ATOM 751 O O . VAL A 1 103 ? 12.878 -13.838 -10.406 1.00 98.75 103 VAL A O 1
ATOM 754 N N . ASP A 1 104 ? 12.338 -15.954 -9.893 1.00 98.69 104 ASP A N 1
ATOM 755 C CA . ASP A 1 104 ? 13.716 -16.427 -9.740 1.00 98.69 104 ASP A CA 1
ATOM 756 C C . ASP A 1 104 ? 14.478 -16.314 -11.071 1.00 98.69 104 ASP A C 1
ATOM 758 O O . ASP A 1 104 ? 15.593 -15.792 -11.090 1.00 98.69 104 ASP A O 1
ATOM 762 N N . ALA A 1 105 ? 13.843 -16.679 -12.192 1.00 98.69 105 ALA A N 1
ATOM 763 C CA . ALA A 1 105 ? 14.422 -16.506 -13.522 1.00 98.69 105 ALA A CA 1
ATOM 764 C C . ALA A 1 105 ? 14.759 -15.034 -13.820 1.00 98.69 105 ALA A C 1
ATOM 766 O O . ALA A 1 105 ? 15.860 -14.741 -14.281 1.00 98.69 105 ALA A O 1
ATOM 767 N N . ILE A 1 106 ? 13.862 -14.092 -13.500 1.00 98.75 106 ILE A N 1
ATOM 768 C CA . ILE A 1 106 ? 14.120 -12.646 -13.630 1.00 98.75 106 ILE A CA 1
ATOM 769 C C . ILE A 1 106 ? 15.327 -12.217 -12.780 1.00 98.75 106 ILE A C 1
ATOM 771 O O . ILE A 1 106 ? 16.164 -11.428 -13.225 1.00 98.75 106 ILE A O 1
ATOM 775 N N . LEU A 1 107 ? 15.421 -12.711 -11.546 1.00 98.75 107 LEU A N 1
ATOM 776 C CA . LEU A 1 107 ? 16.474 -12.315 -10.609 1.00 98.75 107 LEU A CA 1
ATOM 777 C C . LEU A 1 107 ? 17.852 -12.841 -11.004 1.00 98.75 107 LEU A C 1
ATOM 779 O O . LEU A 1 107 ? 18.856 -12.176 -10.724 1.00 98.75 107 LEU A O 1
ATOM 783 N N . ASP A 1 108 ? 17.906 -13.991 -11.664 1.00 98.44 108 ASP A N 1
ATOM 784 C CA . ASP A 1 108 ? 19.154 -14.638 -12.062 1.00 98.44 108 ASP A CA 1
ATOM 785 C C . ASP A 1 108 ? 19.595 -14.249 -13.480 1.00 98.44 108 ASP A C 1
ATOM 787 O O . ASP A 1 108 ? 20.783 -14.297 -13.782 1.00 98.44 108 ASP A O 1
ATOM 791 N N . HIS A 1 109 ? 18.683 -13.775 -14.335 1.00 98.50 109 HIS A N 1
ATOM 792 C CA . HIS A 1 109 ? 19.007 -13.432 -15.720 1.00 98.50 109 HIS A CA 1
ATOM 793 C C . HIS A 1 109 ? 20.020 -12.274 -15.817 1.00 98.50 109 HIS A C 1
ATOM 795 O O . HIS A 1 109 ? 19.768 -11.167 -15.337 1.00 98.50 109 HIS A O 1
ATOM 801 N N . GLU A 1 110 ? 21.159 -12.496 -16.480 1.00 97.81 110 GLU A N 1
ATOM 802 C CA . GLU A 1 110 ? 22.295 -11.552 -16.519 1.00 97.81 110 GLU A CA 1
ATOM 803 C C . GLU A 1 110 ? 21.987 -10.237 -17.252 1.00 97.81 110 GLU A C 1
ATOM 805 O O . GLU A 1 110 ? 22.505 -9.180 -16.902 1.00 97.81 110 GLU A O 1
ATOM 810 N N . VAL A 1 111 ? 21.105 -10.279 -18.256 1.00 98.25 111 VAL A N 1
ATOM 811 C CA . VAL A 1 111 ? 20.731 -9.087 -19.042 1.00 98.25 111 VAL A CA 1
ATOM 812 C C . VAL A 1 111 ? 19.893 -8.086 -18.233 1.00 98.25 111 VAL A C 1
ATOM 814 O O . VAL A 1 111 ? 19.936 -6.889 -18.518 1.00 98.25 111 VAL A O 1
ATOM 817 N N . ILE A 1 112 ? 19.150 -8.530 -17.214 1.00 98.75 112 ILE A N 1
ATOM 818 C CA . ILE A 1 112 ? 18.264 -7.652 -16.438 1.00 98.75 112 ILE A CA 1
ATOM 819 C C . ILE A 1 112 ? 19.106 -6.828 -15.458 1.00 98.75 112 ILE A C 1
ATOM 821 O O . ILE A 1 112 ? 19.709 -7.369 -14.540 1.00 98.75 112 ILE A O 1
ATOM 825 N N . GLN A 1 113 ? 19.128 -5.508 -15.624 1.00 98.62 113 GLN A N 1
ATOM 826 C CA . GLN A 1 113 ? 20.019 -4.620 -14.864 1.00 98.62 113 GLN A CA 1
ATOM 827 C C . GLN A 1 113 ? 19.402 -4.093 -13.561 1.00 98.62 113 GLN A C 1
ATOM 829 O O . GLN A 1 113 ? 20.117 -3.706 -12.631 1.00 98.62 113 GLN A O 1
ATOM 834 N N . ALA A 1 114 ? 18.069 -4.053 -13.477 1.00 98.75 114 ALA A N 1
ATOM 835 C CA . ALA A 1 114 ? 17.366 -3.592 -12.287 1.00 98.75 114 ALA A CA 1
ATOM 836 C C . ALA A 1 114 ? 16.022 -4.292 -12.081 1.00 98.75 114 ALA A C 1
ATOM 838 O O . ALA A 1 114 ? 15.341 -4.639 -13.047 1.00 98.75 114 ALA A O 1
ATOM 839 N N . VAL A 1 115 ? 15.623 -4.437 -10.815 1.00 98.81 115 VAL A N 1
ATOM 840 C CA . VAL A 1 115 ? 14.345 -5.036 -10.411 1.00 98.81 115 VAL A CA 1
ATOM 841 C C . VAL A 1 115 ? 13.585 -4.099 -9.471 1.00 98.81 115 VAL A C 1
ATOM 843 O O . VAL A 1 115 ? 14.115 -3.619 -8.468 1.00 98.81 115 VAL A O 1
ATOM 846 N N . GLY A 1 116 ? 12.319 -3.842 -9.789 1.00 98.56 116 GLY A N 1
ATOM 847 C CA . GLY A 1 116 ? 11.383 -3.140 -8.921 1.00 98.56 116 GLY A CA 1
ATOM 848 C C . GLY A 1 116 ? 10.284 -4.070 -8.422 1.00 98.56 116 GLY A C 1
ATOM 849 O O . GLY A 1 116 ? 9.496 -4.563 -9.222 1.00 98.56 116 GLY A O 1
ATOM 850 N N . PHE A 1 117 ? 10.170 -4.245 -7.110 1.00 98.81 117 PHE A N 1
ATOM 851 C CA . PHE A 1 117 ? 9.146 -5.081 -6.483 1.00 98.81 117 PHE A CA 1
ATOM 852 C C . PHE A 1 117 ? 8.211 -4.273 -5.587 1.00 98.81 117 PHE A C 1
ATOM 854 O O . PHE A 1 117 ? 8.640 -3.327 -4.925 1.00 98.81 117 PHE A O 1
ATOM 861 N N . VAL A 1 118 ? 6.939 -4.665 -5.549 1.00 98.75 118 VAL A N 1
ATOM 862 C CA . VAL A 1 118 ? 5.986 -4.266 -4.506 1.00 98.75 118 VAL A CA 1
ATOM 863 C C . VAL A 1 118 ? 5.209 -5.508 -4.069 1.00 98.75 118 VAL A C 1
ATOM 865 O O . VAL A 1 118 ? 4.720 -6.256 -4.916 1.00 98.75 118 VAL A O 1
ATOM 868 N N . GLY A 1 119 ? 5.081 -5.725 -2.763 1.00 97.62 119 GLY A N 1
ATOM 869 C CA . GLY A 1 119 ? 4.345 -6.852 -2.192 1.00 97.62 119 GLY A CA 1
ATOM 870 C C . GLY A 1 119 ? 4.626 -7.000 -0.700 1.00 97.62 119 GLY A C 1
ATOM 871 O O . GLY A 1 119 ? 4.889 -6.014 -0.025 1.00 97.62 119 GLY A O 1
ATOM 872 N N . SER A 1 120 ? 4.571 -8.219 -0.164 1.00 97.44 120 SER A N 1
ATOM 873 C CA . SER A 1 120 ? 4.785 -8.438 1.272 1.00 97.44 120 SER A CA 1
ATOM 874 C C . SER A 1 120 ? 6.254 -8.277 1.681 1.00 97.44 120 SER A C 1
ATOM 876 O O . SER A 1 120 ? 7.168 -8.563 0.903 1.00 97.44 120 SER A O 1
ATOM 878 N N . THR A 1 121 ? 6.497 -7.870 2.932 1.00 97.94 121 THR A N 1
ATOM 879 C CA . THR A 1 121 ? 7.854 -7.654 3.475 1.00 97.94 121 THR A CA 1
ATOM 880 C C . THR A 1 121 ? 8.776 -8.876 3.353 1.00 97.94 121 THR A C 1
ATOM 882 O O . THR A 1 121 ? 9.906 -8.691 2.896 1.00 97.94 121 THR A O 1
ATOM 885 N N . PRO A 1 122 ? 8.348 -10.121 3.660 1.00 97.75 122 PRO A N 1
ATOM 886 C CA . PRO A 1 122 ? 9.224 -11.287 3.506 1.00 97.75 122 PRO A CA 1
ATOM 887 C C . PRO A 1 122 ? 9.688 -11.500 2.057 1.00 97.75 122 PRO A C 1
ATOM 889 O O . PRO A 1 122 ? 10.846 -11.831 1.806 1.00 97.75 122 PRO A O 1
ATOM 892 N N . ILE A 1 123 ? 8.801 -11.260 1.085 1.00 98.25 123 ILE A N 1
ATOM 893 C CA . ILE A 1 123 ? 9.131 -11.396 -0.337 1.00 98.25 123 ILE A CA 1
ATOM 894 C C . ILE A 1 123 ? 9.982 -10.214 -0.816 1.00 98.25 123 ILE A C 1
ATOM 896 O O . ILE A 1 123 ? 10.925 -10.421 -1.578 1.00 98.25 123 ILE A O 1
ATOM 900 N N . ALA A 1 124 ? 9.724 -8.998 -0.320 1.00 98.50 124 ALA A N 1
ATOM 901 C CA . ALA A 1 124 ? 10.558 -7.827 -0.587 1.00 98.50 124 ALA A CA 1
ATOM 902 C C . ALA A 1 124 ? 12.010 -8.058 -0.146 1.00 98.50 124 ALA A C 1
ATOM 904 O O . ALA A 1 124 ? 12.929 -7.806 -0.923 1.00 98.50 124 ALA A O 1
ATOM 905 N N . GLN A 1 125 ? 12.217 -8.588 1.063 1.00 98.25 125 GLN A N 1
ATOM 906 C CA . GLN A 1 125 ? 13.546 -8.922 1.584 1.00 98.25 125 GLN A CA 1
ATOM 907 C C . GLN A 1 125 ? 14.246 -9.980 0.724 1.00 98.25 125 GLN A C 1
ATOM 909 O O . GLN A 1 125 ? 15.412 -9.811 0.369 1.00 98.25 125 GLN A O 1
ATOM 914 N N . TYR A 1 126 ? 13.525 -11.039 0.346 1.00 98.69 126 TYR A N 1
ATOM 915 C CA . TYR A 1 126 ? 14.052 -12.095 -0.517 1.00 98.69 126 TYR A CA 1
ATOM 916 C C . TYR A 1 126 ? 14.504 -11.561 -1.887 1.00 98.69 126 TYR A C 1
ATOM 918 O O . TYR A 1 126 ? 15.636 -11.811 -2.308 1.00 98.69 126 TYR A O 1
ATOM 926 N N . ILE A 1 127 ? 13.641 -10.798 -2.564 1.00 98.75 127 ILE A N 1
ATOM 927 C CA . ILE A 1 127 ? 13.924 -10.228 -3.887 1.00 98.75 127 ILE A CA 1
ATOM 928 C C . ILE A 1 127 ? 15.080 -9.236 -3.803 1.00 98.75 127 ILE A C 1
ATOM 930 O O . ILE A 1 127 ? 15.994 -9.310 -4.622 1.00 98.75 127 ILE A O 1
ATOM 934 N N . TYR A 1 128 ? 15.069 -8.343 -2.809 1.00 98.81 128 TYR A N 1
ATOM 935 C CA . TYR A 1 128 ? 16.135 -7.364 -2.618 1.00 98.81 128 TYR A CA 1
ATOM 936 C C . TYR A 1 128 ? 17.489 -8.051 -2.413 1.00 98.81 128 TYR A C 1
ATOM 938 O O . TYR A 1 128 ? 18.456 -7.722 -3.100 1.00 98.81 128 TYR A O 1
ATOM 946 N N . GLY A 1 129 ? 17.539 -9.054 -1.528 1.00 98.69 129 GLY A N 1
ATOM 947 C CA . GLY A 1 129 ? 18.750 -9.824 -1.252 1.00 98.69 129 GLY A CA 1
ATOM 948 C C . GLY A 1 129 ? 19.282 -10.543 -2.490 1.00 98.69 129 GLY A C 1
ATOM 949 O O . GLY A 1 129 ? 20.440 -10.353 -2.855 1.00 98.69 129 GLY A O 1
ATOM 950 N N . ARG A 1 130 ? 18.437 -11.319 -3.184 1.00 98.62 130 ARG A N 1
ATOM 951 C CA . ARG A 1 130 ? 18.869 -12.087 -4.365 1.00 98.62 130 ARG A CA 1
ATOM 952 C C . ARG A 1 130 ? 19.264 -11.188 -5.537 1.00 98.62 130 ARG A C 1
ATOM 954 O O . ARG A 1 130 ? 20.280 -11.450 -6.175 1.00 98.62 130 ARG A O 1
ATOM 961 N N . ALA A 1 131 ? 18.518 -10.110 -5.795 1.00 98.62 131 ALA A N 1
ATOM 962 C CA . ALA A 1 131 ? 18.872 -9.141 -6.832 1.00 98.62 131 ALA A CA 1
ATOM 963 C C . ALA A 1 131 ? 20.253 -8.520 -6.570 1.00 98.62 131 ALA A C 1
ATOM 965 O O . ALA A 1 131 ? 21.087 -8.485 -7.476 1.00 98.62 131 ALA A O 1
ATOM 966 N N . ALA A 1 132 ? 20.513 -8.094 -5.328 1.00 98.44 132 ALA A N 1
ATOM 967 C CA . ALA A 1 132 ? 21.790 -7.504 -4.937 1.00 98.44 132 ALA A CA 1
ATOM 968 C C . ALA A 1 132 ? 22.948 -8.513 -5.010 1.00 98.44 132 ALA A C 1
ATOM 970 O O . ALA A 1 132 ? 24.015 -8.176 -5.523 1.00 98.44 132 ALA A O 1
ATOM 971 N N . SER A 1 133 ? 22.743 -9.762 -4.572 1.00 98.38 133 SER A N 1
ATOM 972 C CA . SER A 1 133 ? 23.749 -10.828 -4.707 1.00 98.38 133 SER A CA 1
ATOM 973 C C . SER A 1 133 ? 24.099 -11.139 -6.167 1.00 98.38 133 SER A C 1
ATOM 975 O O . SER A 1 133 ? 25.235 -11.512 -6.442 1.00 98.38 133 SER A O 1
ATOM 977 N N . ASN A 1 134 ? 23.164 -10.923 -7.097 1.00 98.31 134 ASN A N 1
ATOM 978 C CA . ASN A 1 134 ? 23.382 -11.042 -8.542 1.00 98.31 134 ASN A CA 1
ATOM 979 C C . ASN A 1 134 ? 23.842 -9.724 -9.208 1.00 98.31 134 ASN A C 1
ATOM 981 O O . ASN A 1 134 ? 23.775 -9.602 -10.431 1.00 98.31 134 ASN A O 1
ATOM 985 N N . GLY A 1 135 ? 24.262 -8.716 -8.431 1.00 98.00 135 GLY A N 1
ATOM 986 C CA . GLY A 1 135 ? 24.822 -7.456 -8.939 1.00 98.00 135 GLY A CA 1
ATOM 987 C C . GLY A 1 135 ? 23.811 -6.476 -9.550 1.00 98.00 135 GLY A C 1
ATOM 988 O O . GLY A 1 135 ? 24.215 -5.488 -10.162 1.00 98.00 135 GLY A O 1
ATOM 989 N N . LYS A 1 136 ? 22.504 -6.720 -9.394 1.00 98.56 136 LYS A N 1
ATOM 990 C CA . LYS A 1 136 ? 21.436 -5.881 -9.962 1.00 98.56 136 LYS A CA 1
ATOM 991 C C . LYS A 1 136 ? 21.073 -4.738 -9.012 1.00 98.56 136 LYS A C 1
ATOM 993 O O . LYS A 1 136 ? 21.129 -4.882 -7.790 1.00 98.56 136 LYS A O 1
ATOM 998 N N . ARG A 1 137 ? 20.606 -3.610 -9.559 1.00 98.56 137 ARG A N 1
ATOM 999 C CA . ARG A 1 137 ? 19.947 -2.570 -8.743 1.00 98.56 137 ARG A CA 1
ATOM 1000 C C . ARG A 1 137 ? 18.563 -3.062 -8.320 1.00 98.56 137 ARG A C 1
ATOM 1002 O O . ARG A 1 137 ? 17.845 -3.640 -9.134 1.00 98.56 137 ARG A O 1
ATOM 1009 N N . ALA A 1 138 ? 18.154 -2.801 -7.083 1.00 98.44 138 ALA A N 1
ATOM 1010 C CA . ALA A 1 138 ? 16.854 -3.243 -6.589 1.00 98.44 138 ALA A CA 1
ATOM 1011 C C . ALA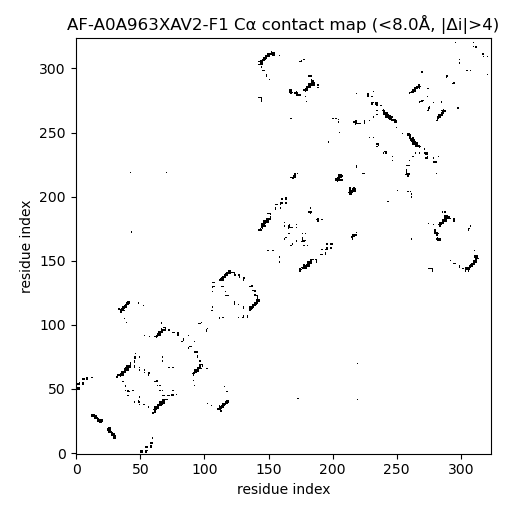 A 1 138 ? 16.137 -2.150 -5.796 1.00 98.44 138 ALA A C 1
ATOM 1013 O O . ALA A 1 138 ? 16.744 -1.458 -4.985 1.00 98.44 138 ALA A O 1
ATOM 1014 N N . GLN A 1 139 ? 14.827 -2.040 -6.005 1.00 98.38 139 GLN A N 1
ATOM 1015 C CA . GLN A 1 139 ? 13.920 -1.307 -5.122 1.00 98.38 139 GLN A CA 1
ATOM 1016 C C . GLN A 1 139 ? 12.757 -2.227 -4.752 1.00 98.38 139 GLN A C 1
ATOM 1018 O O . GLN A 1 139 ? 12.083 -2.763 -5.633 1.00 98.38 139 GLN A O 1
ATOM 1023 N N . CYS A 1 140 ? 12.533 -2.448 -3.462 1.00 98.38 140 CYS A N 1
ATOM 1024 C CA . CYS A 1 140 ? 11.523 -3.386 -2.979 1.00 98.38 140 CYS A CA 1
ATOM 1025 C C . CYS A 1 140 ? 10.680 -2.711 -1.900 1.00 98.38 140 CYS A C 1
ATOM 1027 O O . CYS A 1 140 ? 11.216 -2.264 -0.892 1.00 98.38 140 CYS A O 1
ATOM 1029 N N . PHE A 1 141 ? 9.369 -2.648 -2.122 1.00 98.38 141 PHE A N 1
ATOM 1030 C CA . PHE A 1 141 ? 8.407 -2.066 -1.188 1.00 98.38 141 PHE A CA 1
ATOM 1031 C C . PHE A 1 141 ? 7.611 -3.195 -0.526 1.00 98.38 141 PHE A C 1
ATOM 1033 O O . PHE A 1 141 ? 7.089 -4.066 -1.227 1.00 98.38 141 PHE A O 1
ATOM 1040 N N . GLY A 1 142 ? 7.598 -3.199 0.809 1.00 97.25 142 GLY A N 1
ATOM 1041 C CA . GLY A 1 142 ? 7.018 -4.254 1.640 1.00 97.25 142 GLY A CA 1
ATOM 1042 C C . GLY A 1 142 ? 5.584 -3.981 2.101 1.00 97.25 142 GLY A C 1
ATOM 1043 O O . GLY A 1 142 ? 4.888 -3.116 1.567 1.00 97.25 142 GLY A O 1
ATOM 1044 N N . GLY A 1 143 ? 5.172 -4.746 3.113 1.00 95.94 143 GLY A N 1
ATOM 1045 C CA . GLY A 1 143 ? 3.881 -4.609 3.784 1.00 95.94 143 GLY A CA 1
ATOM 1046 C C . GLY A 1 143 ? 3.843 -3.432 4.756 1.00 95.94 143 GLY A C 1
ATOM 1047 O O . GLY A 1 143 ? 4.825 -2.700 4.921 1.00 95.94 143 GLY A O 1
ATOM 1048 N N . ALA A 1 144 ? 2.700 -3.261 5.410 1.00 97.31 144 ALA A N 1
ATOM 1049 C CA . ALA A 1 144 ? 2.442 -2.116 6.263 1.00 97.31 144 ALA A CA 1
ATOM 1050 C C . ALA A 1 144 ? 1.587 -2.439 7.493 1.00 97.31 144 ALA A C 1
ATOM 1052 O O . ALA A 1 144 ? 0.823 -3.400 7.544 1.00 97.31 144 ALA A O 1
ATOM 1053 N N . LYS A 1 145 ? 1.660 -1.536 8.468 1.00 98.25 145 LYS A N 1
ATOM 1054 C CA . LYS A 1 145 ? 0.707 -1.432 9.568 1.00 98.25 145 LYS A CA 1
ATOM 1055 C C . LYS A 1 145 ? 0.533 0.044 9.878 1.00 98.25 145 LYS A C 1
ATOM 1057 O O . LYS A 1 145 ? 1.233 0.559 10.729 1.00 98.25 145 LYS A O 1
ATOM 1062 N N . ASN A 1 146 ? -0.290 0.748 9.108 1.00 98.62 146 ASN A N 1
ATOM 1063 C CA . ASN A 1 146 ? -0.340 2.206 9.223 1.00 98.62 146 ASN A CA 1
ATOM 1064 C C . ASN A 1 146 ? -1.211 2.637 10.403 1.00 98.62 146 ASN A C 1
ATOM 1066 O O . ASN A 1 146 ? -2.322 2.114 10.586 1.00 98.62 146 ASN A O 1
ATOM 1070 N N . HIS A 1 147 ? -0.708 3.626 11.138 1.00 98.75 147 HIS A N 1
ATOM 1071 C CA . HIS A 1 147 ? -1.353 4.221 12.301 1.00 98.75 147 HIS A CA 1
ATOM 1072 C C . HIS A 1 147 ? -1.974 5.566 11.930 1.00 98.75 147 HIS A C 1
ATOM 1074 O O . HIS A 1 147 ? -1.445 6.315 11.109 1.00 98.75 147 HIS A O 1
ATOM 1080 N N . MET A 1 148 ? -3.102 5.878 12.554 1.00 98.81 148 MET A N 1
ATOM 1081 C CA . MET A 1 148 ? -3.666 7.221 12.573 1.00 98.81 148 MET A CA 1
ATOM 1082 C C . MET A 1 148 ? -3.778 7.668 14.022 1.00 98.81 148 MET A C 1
ATOM 1084 O O . MET A 1 148 ? -4.529 7.062 14.781 1.00 98.81 148 MET A O 1
ATOM 1088 N N . ILE A 1 149 ? -3.051 8.714 14.405 1.00 98.81 149 ILE A N 1
ATOM 1089 C CA . ILE A 1 149 ? -3.170 9.340 15.723 1.00 98.81 149 ILE A CA 1
ATOM 1090 C C . ILE A 1 149 ? -4.348 10.315 15.700 1.00 98.81 149 ILE A C 1
ATOM 1092 O O . ILE A 1 149 ? -4.454 11.144 14.795 1.00 98.81 149 ILE A O 1
ATOM 1096 N N . ILE A 1 150 ? -5.231 10.226 16.695 1.00 98.88 150 ILE A N 1
ATOM 1097 C CA . ILE A 1 150 ? -6.380 11.126 16.844 1.00 98.88 150 ILE A CA 1
ATOM 1098 C C . ILE A 1 150 ? -6.209 11.889 18.152 1.00 98.88 150 ILE A C 1
ATOM 1100 O O . ILE A 1 150 ? -6.333 11.320 19.240 1.00 98.88 150 ILE A O 1
ATOM 1104 N N . MET A 1 151 ? -5.889 13.175 18.040 1.00 98.81 151 MET A N 1
ATOM 1105 C CA . MET A 1 151 ? -5.688 14.050 19.191 1.00 98.81 151 MET A CA 1
ATOM 1106 C C . MET A 1 151 ? -7.029 14.509 19.790 1.00 98.81 151 MET A C 1
ATOM 1108 O O . MET A 1 151 ? -8.041 14.522 19.087 1.00 98.81 151 MET A O 1
ATOM 1112 N N . PRO A 1 152 ? -7.075 14.917 21.076 1.00 98.62 152 PRO A N 1
ATOM 1113 C CA . PRO A 1 152 ? -8.319 15.358 21.720 1.00 98.62 152 PRO A CA 1
ATOM 1114 C C . PRO A 1 152 ? -8.973 16.588 21.073 1.00 98.62 152 PRO A C 1
ATOM 1116 O O . PRO A 1 152 ? -10.159 16.830 21.279 1.00 98.62 152 PRO A O 1
ATOM 1119 N N . ASP A 1 153 ? -8.199 17.381 20.332 1.00 98.56 153 ASP A N 1
ATOM 1120 C CA . ASP A 1 153 ? -8.635 18.581 19.616 1.00 98.56 153 ASP A CA 1
ATOM 1121 C C . ASP A 1 153 ? -9.031 18.305 18.152 1.00 98.56 153 ASP A C 1
ATOM 1123 O O . ASP A 1 153 ? -9.386 19.229 17.418 1.00 98.56 153 ASP A O 1
ATOM 1127 N N . ALA A 1 154 ? -8.972 17.044 17.714 1.00 98.69 154 ALA A N 1
ATOM 1128 C CA . ALA A 1 154 ? -9.347 16.640 16.370 1.00 98.69 154 ALA A CA 1
ATOM 1129 C C . ALA A 1 154 ? -10.838 16.869 16.084 1.00 98.69 154 ALA A C 1
ATOM 11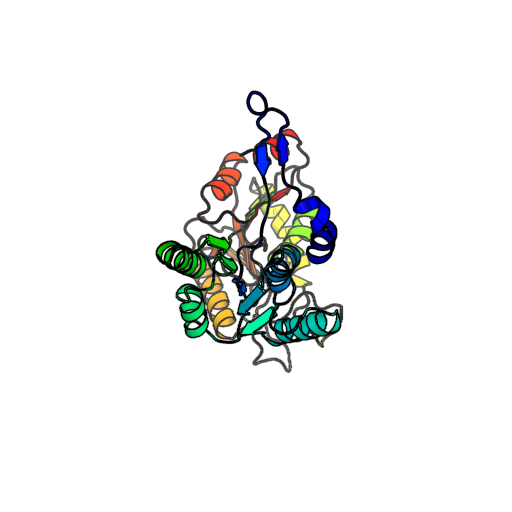31 O O . ALA A 1 154 ? -11.712 16.647 16.926 1.00 98.69 154 ALA A O 1
ATOM 1132 N N . ASP A 1 155 ? -11.144 17.201 14.829 1.00 98.56 155 ASP A N 1
ATOM 1133 C CA . ASP A 1 155 ? -12.502 17.077 14.302 1.00 98.56 155 ASP A CA 1
ATOM 1134 C C . ASP A 1 155 ? -12.862 15.587 14.201 1.00 98.56 155 ASP A C 1
ATOM 1136 O O . ASP A 1 155 ? -12.440 14.880 13.280 1.00 98.56 155 ASP A O 1
ATOM 1140 N N . MET A 1 156 ? -13.607 15.105 15.197 1.00 98.38 156 MET A N 1
ATOM 1141 C CA . MET A 1 156 ? -13.879 13.680 15.361 1.00 98.38 156 MET A CA 1
ATOM 1142 C C . MET A 1 156 ? -14.742 13.102 14.233 1.00 98.38 156 MET A C 1
ATOM 1144 O O . MET A 1 156 ? -14.576 11.937 13.874 1.00 98.38 156 MET A O 1
ATOM 1148 N N . ASP A 1 157 ? -15.647 13.890 13.648 1.00 98.38 157 ASP A N 1
ATOM 1149 C CA . ASP A 1 157 ? -16.470 13.413 12.533 1.00 98.38 157 ASP A CA 1
ATOM 1150 C C . ASP A 1 157 ? -15.624 13.229 11.271 1.00 98.38 157 ASP A C 1
ATOM 1152 O O . ASP A 1 157 ? -15.713 12.179 10.632 1.00 98.38 157 ASP A O 1
ATOM 1156 N N . LYS A 1 158 ? -14.716 14.170 10.978 1.00 98.44 158 LYS A N 1
ATOM 1157 C CA . LYS A 1 158 ? -13.762 14.011 9.868 1.00 98.44 158 LYS A CA 1
ATOM 1158 C C . LYS A 1 158 ? -12.797 12.849 10.084 1.00 98.44 158 LYS A C 1
ATOM 1160 O O . LYS A 1 158 ? -12.504 12.130 9.130 1.00 98.44 158 LYS A O 1
ATOM 1165 N N . ALA A 1 159 ? -12.302 12.662 11.309 1.00 98.56 159 ALA A N 1
ATOM 1166 C CA . ALA A 1 159 ? -11.421 11.541 11.638 1.00 98.56 159 ALA A CA 1
ATOM 1167 C C . ALA A 1 159 ? -12.135 10.194 11.436 1.00 98.56 159 ALA A C 1
ATOM 1169 O O . ALA A 1 159 ? -11.585 9.292 10.803 1.00 98.56 159 ALA A O 1
ATOM 1170 N N . ALA A 1 160 ? -13.383 10.075 11.904 1.00 98.56 160 ALA A N 1
ATOM 1171 C CA . ALA A 1 160 ? -14.191 8.873 11.720 1.00 98.56 160 ALA A CA 1
ATOM 1172 C C . ALA A 1 160 ? -14.502 8.598 10.236 1.00 98.56 160 ALA A C 1
ATOM 1174 O O . ALA A 1 160 ? -14.337 7.464 9.787 1.00 98.56 160 ALA A O 1
ATOM 1175 N N . ASP A 1 161 ? -14.889 9.617 9.459 1.00 98.25 161 ASP A N 1
ATOM 1176 C CA . ASP A 1 161 ? -15.142 9.478 8.016 1.00 98.25 161 ASP A CA 1
ATOM 1177 C C . ASP A 1 161 ? -13.881 9.012 7.265 1.00 98.25 161 ASP A C 1
ATOM 1179 O O . ASP A 1 161 ? -13.932 8.088 6.447 1.00 98.25 161 ASP A O 1
ATOM 1183 N N . ALA A 1 162 ? -12.724 9.602 7.586 1.00 98.44 162 ALA A N 1
ATOM 1184 C CA . ALA A 1 162 ? -11.447 9.221 6.993 1.00 98.44 162 ALA A CA 1
ATOM 1185 C C . ALA A 1 162 ? -11.046 7.782 7.352 1.00 98.44 162 ALA A C 1
ATOM 1187 O O . ALA A 1 162 ? -10.594 7.039 6.477 1.00 98.44 162 ALA A O 1
ATOM 1188 N N . LEU A 1 163 ? -11.237 7.368 8.609 1.00 98.38 163 LEU A N 1
ATOM 1189 C CA . LEU A 1 163 ? -10.950 6.005 9.063 1.00 98.38 163 LEU A CA 1
ATOM 1190 C C . LEU A 1 163 ? -11.805 4.962 8.353 1.00 98.38 163 LEU A C 1
ATOM 1192 O O . LEU A 1 163 ? -11.289 3.901 8.009 1.00 98.38 163 LEU A O 1
ATOM 1196 N N . VAL A 1 164 ? -13.078 5.254 8.085 1.00 98.31 164 VAL A N 1
ATOM 1197 C CA . VAL A 1 164 ? -13.954 4.318 7.372 1.00 98.31 164 VAL A CA 1
ATOM 1198 C C . VAL A 1 164 ? -13.431 4.064 5.955 1.00 98.31 164 VAL A C 1
ATOM 1200 O O . VAL A 1 164 ? -13.214 2.914 5.566 1.00 98.31 164 VAL A O 1
ATOM 1203 N N . GLY A 1 165 ? -13.130 5.127 5.203 1.00 96.75 165 GLY A N 1
ATOM 1204 C CA . GLY A 1 165 ? -12.580 4.991 3.850 1.00 96.75 165 GLY A CA 1
ATOM 1205 C C . GLY A 1 165 ? -11.175 4.373 3.822 1.00 96.75 165 GLY A C 1
ATOM 1206 O O . GLY A 1 165 ? -10.863 3.557 2.951 1.00 96.75 165 GLY A O 1
ATOM 1207 N N . ALA A 1 166 ? -10.315 4.738 4.775 1.00 97.62 166 ALA A N 1
ATOM 1208 C CA . ALA A 1 166 ? -8.936 4.260 4.831 1.00 97.62 166 ALA A CA 1
ATOM 1209 C C . ALA A 1 166 ? -8.804 2.830 5.378 1.00 97.62 166 ALA A C 1
ATOM 1211 O O . ALA A 1 166 ? -7.890 2.123 4.956 1.00 97.62 166 ALA A O 1
ATOM 1212 N N . GLY A 1 167 ? -9.680 2.410 6.292 1.00 97.69 167 GLY A N 1
ATOM 1213 C CA . GLY A 1 167 ? -9.642 1.091 6.925 1.00 97.69 167 GLY A CA 1
ATOM 1214 C C . GLY A 1 167 ? -10.395 0.011 6.150 1.00 97.69 167 GLY A C 1
ATOM 1215 O O . GLY A 1 167 ? -9.918 -1.119 6.067 1.00 97.69 167 GLY A O 1
ATOM 1216 N N . PHE A 1 168 ? -11.535 0.347 5.536 1.00 98.44 168 PHE A N 1
ATOM 1217 C CA . PHE A 1 168 ? -12.398 -0.644 4.874 1.00 98.44 168 PHE A CA 1
ATOM 1218 C C . PHE A 1 168 ? -12.404 -0.542 3.345 1.00 98.44 168 PHE A C 1
ATOM 1220 O O . PHE A 1 168 ? -12.733 -1.520 2.673 1.00 98.44 168 PHE A O 1
ATOM 1227 N N . GLY A 1 169 ? -12.005 0.599 2.770 1.00 97.06 169 GLY A N 1
ATOM 1228 C CA . GLY A 1 169 ? -11.946 0.775 1.318 1.00 97.06 169 GLY A CA 1
ATOM 1229 C C . GLY A 1 169 ? -11.067 -0.283 0.640 1.00 97.06 169 GLY A C 1
ATOM 1230 O O . GLY A 1 169 ? -9.977 -0.598 1.123 1.00 97.06 169 GLY A O 1
ATOM 1231 N N . ALA A 1 170 ? -11.545 -0.834 -0.482 1.00 97.06 170 ALA A N 1
ATOM 1232 C CA . ALA A 1 170 ? -10.955 -2.006 -1.145 1.00 97.06 170 ALA A CA 1
ATOM 1233 C C . ALA A 1 170 ? -10.752 -3.204 -0.192 1.00 97.06 170 ALA A C 1
ATOM 1235 O O . ALA A 1 170 ? -9.717 -3.867 -0.226 1.00 97.06 170 ALA A O 1
ATOM 1236 N N . ALA A 1 171 ? -11.722 -3.436 0.699 1.00 98.00 171 ALA A N 1
ATOM 1237 C CA . ALA A 1 171 ? -11.709 -4.492 1.710 1.00 98.00 171 ALA A CA 1
ATOM 1238 C C . ALA A 1 171 ? -10.469 -4.461 2.624 1.00 98.00 171 ALA A C 1
ATOM 1240 O O . ALA A 1 171 ? -10.052 -5.495 3.135 1.00 98.00 171 ALA A O 1
ATOM 1241 N N . GLY A 1 172 ? -9.831 -3.298 2.797 1.00 97.62 172 GLY A N 1
ATOM 1242 C CA . GLY A 1 172 ? -8.585 -3.171 3.558 1.00 97.62 172 GLY A CA 1
ATOM 1243 C C . GLY A 1 172 ? -7.360 -3.843 2.910 1.00 97.62 172 GLY A C 1
ATOM 1244 O O . GLY A 1 172 ? -6.287 -3.858 3.513 1.00 97.62 172 GLY A O 1
ATOM 1245 N N . GLU A 1 173 ? -7.457 -4.356 1.676 1.00 98.62 173 GLU A N 1
ATOM 1246 C CA . GLU A 1 173 ? -6.343 -4.972 0.933 1.00 98.62 173 GLU A CA 1
ATOM 1247 C C . GLU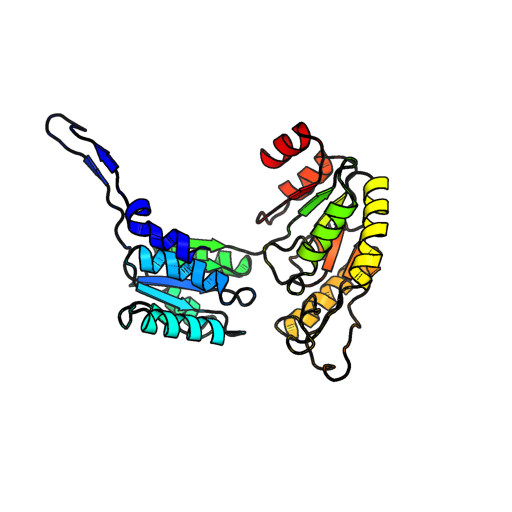 A 1 173 ? -5.405 -3.902 0.328 1.00 98.62 173 GLU A C 1
ATOM 1249 O O . GLU A 1 173 ? -5.069 -3.903 -0.857 1.00 98.62 173 GLU A O 1
ATOM 1254 N N . ARG A 1 174 ? -4.967 -2.929 1.135 1.00 98.06 174 ARG A N 1
ATOM 1255 C CA . ARG A 1 174 ? -4.129 -1.801 0.697 1.00 98.06 174 ARG A CA 1
ATOM 1256 C C . ARG A 1 174 ? -2.930 -1.651 1.624 1.00 98.06 174 ARG A C 1
ATOM 1258 O O . ARG A 1 174 ? -3.095 -1.513 2.827 1.00 98.06 174 ARG A O 1
ATOM 1265 N N . CYS A 1 175 ? -1.728 -1.524 1.062 1.00 96.25 175 CYS A N 1
ATOM 1266 C CA . CYS A 1 175 ? -0.530 -1.199 1.849 1.00 96.25 175 CYS A CA 1
ATOM 1267 C C . CYS A 1 175 ? -0.613 0.189 2.516 1.00 96.25 175 CYS A C 1
ATOM 1269 O O . CYS A 1 175 ? 0.105 0.458 3.469 1.00 96.25 175 CYS A O 1
ATOM 1271 N N . MET A 1 176 ? -1.492 1.074 2.032 1.00 97.81 176 MET A N 1
ATOM 1272 C CA . MET A 1 176 ? -1.795 2.380 2.636 1.00 97.81 176 MET A CA 1
ATOM 1273 C C . MET A 1 176 ? -3.089 2.375 3.472 1.00 97.81 176 MET A C 1
ATOM 1275 O O . MET A 1 176 ? -3.561 3.443 3.852 1.00 97.81 176 MET A O 1
ATOM 1279 N N . ALA A 1 177 ? -3.696 1.210 3.742 1.00 98.25 177 ALA A N 1
ATOM 1280 C CA . ALA A 1 177 ? -4.856 1.143 4.631 1.00 98.25 177 ALA A CA 1
ATOM 1281 C C . ALA A 1 177 ? -4.458 1.577 6.046 1.00 98.25 177 ALA A C 1
ATOM 1283 O O . ALA A 1 177 ? -3.414 1.157 6.553 1.00 98.25 177 ALA A O 1
ATOM 1284 N N . ILE A 1 178 ? -5.293 2.391 6.691 1.00 98.56 178 ILE A N 1
ATOM 1285 C CA . ILE A 1 178 ? -5.148 2.660 8.122 1.00 98.56 178 ILE A CA 1
ATOM 1286 C C . ILE A 1 178 ? -5.769 1.481 8.857 1.00 98.56 178 ILE A C 1
ATOM 1288 O O . ILE A 1 178 ? -6.976 1.273 8.800 1.00 98.56 178 ILE A O 1
ATOM 1292 N N . SER A 1 179 ? -4.925 0.701 9.527 1.00 98.31 179 SER A N 1
ATOM 1293 C CA . SER A 1 179 ? -5.351 -0.506 10.251 1.00 98.31 179 SER A CA 1
ATOM 1294 C C . SER A 1 179 ? -5.286 -0.338 11.766 1.00 98.31 179 SER A C 1
ATOM 1296 O O . SER A 1 179 ? -5.811 -1.180 12.494 1.00 98.31 179 SER A O 1
ATOM 1298 N N . VAL A 1 180 ? -4.665 0.748 12.242 1.00 98.81 180 VAL A N 1
ATOM 1299 C CA . VAL A 1 180 ? -4.565 1.081 13.662 1.00 98.81 180 VAL A CA 1
ATOM 1300 C C . VAL A 1 180 ? -5.021 2.521 13.893 1.00 98.81 180 VAL A C 1
ATOM 1302 O O . VAL A 1 180 ? -4.384 3.460 13.420 1.00 98.81 180 VAL A O 1
ATOM 1305 N N . ALA A 1 181 ? -6.109 2.705 14.636 1.00 98.81 181 ALA A N 1
ATOM 1306 C CA . ALA A 1 181 ? -6.503 4.004 15.172 1.00 98.81 181 ALA A CA 1
ATOM 1307 C C . ALA A 1 181 ? -5.885 4.180 16.565 1.00 98.81 181 ALA A C 1
ATOM 1309 O O . ALA A 1 181 ? -6.003 3.294 17.412 1.00 98.81 181 ALA A O 1
ATOM 1310 N N . VAL A 1 182 ? -5.237 5.317 16.807 1.00 98.88 182 VAL A N 1
ATOM 1311 C CA . VAL A 1 182 ? -4.554 5.638 18.066 1.00 98.88 182 VAL A CA 1
ATOM 1312 C C . VAL A 1 182 ? -5.135 6.923 18.664 1.00 98.88 182 VAL A C 1
ATOM 1314 O O . VAL A 1 182 ? -4.517 7.989 18.580 1.00 98.88 182 VAL A O 1
ATOM 1317 N N . PRO A 1 183 ? -6.358 6.882 19.219 1.00 98.88 183 PRO A N 1
ATOM 1318 C CA . PRO A 1 183 ? -6.901 8.012 19.956 1.00 98.88 183 PRO A CA 1
ATOM 1319 C C . PRO A 1 183 ? -6.090 8.278 21.230 1.00 98.88 183 PRO A C 1
ATOM 1321 O O . PRO A 1 183 ? -5.763 7.357 21.985 1.00 98.88 183 PRO A O 1
ATOM 1324 N N . VAL A 1 184 ? -5.792 9.554 21.477 1.00 98.88 184 VAL A N 1
ATOM 1325 C CA . VAL A 1 184 ? -5.080 10.013 22.675 1.00 98.88 184 VAL A CA 1
ATOM 1326 C C . VAL A 1 184 ? -6.091 10.420 23.746 1.00 98.88 184 VAL A C 1
ATOM 1328 O O . VAL A 1 184 ? -6.835 11.389 23.588 1.00 98.88 184 VAL A O 1
ATOM 1331 N N . GLY A 1 185 ? -6.096 9.682 24.853 1.00 98.50 185 GLY A N 1
ATOM 1332 C CA . GLY A 1 185 ? -7.009 9.833 25.982 1.00 98.50 185 GLY A CA 1
ATOM 1333 C C . GLY A 1 185 ? -8.309 9.037 25.824 1.00 98.50 185 GLY A C 1
ATOM 1334 O O . GLY A 1 185 ? -8.900 8.980 24.746 1.00 98.50 185 GLY A O 1
ATOM 1335 N N . ASP A 1 186 ? -8.798 8.469 26.931 1.00 98.31 186 ASP A N 1
ATOM 1336 C CA . ASP A 1 186 ? -9.969 7.576 26.928 1.00 98.31 186 ASP A CA 1
ATOM 1337 C C . ASP A 1 186 ? -11.238 8.248 26.391 1.00 98.31 186 ASP A C 1
ATOM 1339 O O . ASP A 1 186 ? -11.980 7.641 25.627 1.00 98.31 186 ASP A O 1
ATOM 1343 N N . LYS A 1 187 ? -11.446 9.536 26.696 1.00 98.50 187 LYS A N 1
ATOM 1344 C CA . LYS A 1 187 ? -12.591 10.303 26.174 1.00 98.50 187 LYS A CA 1
ATOM 1345 C C . LYS A 1 187 ? -12.581 10.403 24.648 1.00 98.50 187 LYS A C 1
ATOM 1347 O O . LYS A 1 187 ? -13.632 10.324 24.023 1.00 98.50 187 LYS A O 1
ATOM 1352 N N . THR A 1 188 ? -11.402 10.597 24.062 1.00 98.75 188 THR A N 1
ATOM 1353 C CA . THR A 1 188 ? -11.207 10.668 22.609 1.00 98.75 188 THR A CA 1
ATOM 1354 C C . THR A 1 188 ? -11.496 9.309 21.980 1.00 98.75 188 THR A C 1
ATOM 1356 O O . THR A 1 188 ? -12.166 9.232 20.956 1.00 98.75 188 THR A O 1
ATOM 1359 N N . ALA A 1 189 ? -11.037 8.236 22.628 1.00 98.75 189 ALA A N 1
ATOM 1360 C CA . ALA A 1 189 ? -11.242 6.866 22.181 1.00 98.75 189 ALA A CA 1
ATOM 1361 C C . ALA A 1 189 ? -12.716 6.440 22.224 1.00 98.75 189 ALA A C 1
ATOM 1363 O O . ALA A 1 189 ? -13.222 5.890 21.247 1.00 98.75 189 ALA A O 1
ATOM 1364 N N . ASP A 1 190 ? -13.426 6.746 23.310 1.00 98.69 190 ASP A N 1
ATOM 1365 C CA . ASP A 1 190 ? -14.859 6.457 23.433 1.00 98.69 190 ASP A CA 1
ATOM 1366 C C . ASP A 1 190 ? -15.668 7.237 22.387 1.00 98.69 190 ASP A C 1
ATOM 1368 O O . ASP A 1 190 ? -16.463 6.658 21.646 1.00 98.69 190 ASP A O 1
ATOM 1372 N N . ALA A 1 191 ? -15.395 8.540 22.247 1.00 98.69 191 ALA A N 1
ATOM 1373 C CA . ALA A 1 191 ? -16.061 9.398 21.267 1.00 98.69 191 ALA A CA 1
ATOM 1374 C C . ALA A 1 191 ? -15.809 8.967 19.810 1.00 98.69 191 ALA A C 1
ATOM 1376 O O . ALA A 1 191 ? -16.659 9.213 18.943 1.00 98.69 191 ALA A O 1
ATOM 1377 N N . LEU A 1 192 ? -14.653 8.351 19.538 1.00 98.75 192 LEU A N 1
ATOM 1378 C CA . LEU A 1 192 ? -14.314 7.796 18.233 1.00 98.75 192 LEU A CA 1
ATOM 1379 C C . LEU A 1 192 ? -15.133 6.532 17.943 1.00 98.75 192 LEU A C 1
ATOM 1381 O O . LEU A 1 192 ? -15.752 6.447 16.881 1.00 98.75 192 LEU A O 1
ATOM 1385 N N . ILE A 1 193 ? -15.212 5.594 18.894 1.00 98.56 193 ILE A N 1
ATOM 1386 C CA . ILE A 1 193 ? -16.045 4.385 18.766 1.00 98.56 193 ILE A CA 1
ATOM 1387 C C . ILE A 1 193 ? -17.512 4.755 18.516 1.00 98.56 193 ILE A C 1
ATOM 1389 O O . ILE A 1 193 ? -18.112 4.240 17.571 1.00 98.56 193 ILE A O 1
ATOM 1393 N N . GLU A 1 194 ? -18.065 5.703 19.283 1.00 98.50 194 GLU A N 1
ATOM 1394 C CA . GLU A 1 194 ? -19.448 6.184 19.121 1.00 98.50 194 GLU A CA 1
ATOM 1395 C C . GLU A 1 194 ? -19.756 6.675 17.696 1.00 98.50 194 GLU A C 1
ATOM 1397 O O . GLU A 1 194 ? -20.879 6.528 17.211 1.00 98.50 194 GLU A O 1
ATOM 1402 N N . ARG A 1 195 ? -18.764 7.249 17.002 1.00 98.56 195 ARG A N 1
ATOM 1403 C CA . ARG A 1 195 ? -18.913 7.751 15.627 1.00 98.56 195 ARG A CA 1
ATOM 1404 C C . ARG A 1 195 ? -18.604 6.707 14.566 1.00 98.56 195 ARG A C 1
ATOM 1406 O O . ARG A 1 195 ? -19.207 6.775 13.492 1.00 98.56 195 ARG A O 1
ATOM 1413 N N . LEU A 1 196 ? -17.691 5.778 14.839 1.00 98.62 196 LEU A N 1
ATOM 1414 C CA . LEU A 1 196 ? -17.289 4.732 13.901 1.00 98.62 196 LEU A CA 1
ATOM 1415 C C . LEU A 1 196 ? -18.364 3.662 13.741 1.00 98.62 196 LEU A C 1
ATOM 1417 O O . LEU A 1 196 ? -18.719 3.351 12.607 1.00 98.62 196 LEU A O 1
ATOM 1421 N N . VAL A 1 197 ? -18.914 3.136 14.840 1.00 98.56 197 VAL A N 1
ATOM 1422 C CA . VAL A 1 197 ? -19.897 2.036 14.808 1.00 98.56 197 VAL A CA 1
ATOM 1423 C C . VAL A 1 197 ? -21.055 2.297 13.830 1.00 98.56 197 VAL A C 1
ATOM 1425 O O . VAL A 1 197 ? -21.208 1.511 12.895 1.00 98.56 197 VAL A O 1
ATOM 1428 N N . PRO A 1 198 ? -21.806 3.418 13.910 1.00 98.44 198 PRO A N 1
ATOM 1429 C CA . PRO A 1 198 ? -22.934 3.651 13.004 1.00 98.44 198 PRO A CA 1
ATOM 1430 C C . PRO A 1 198 ? -22.521 3.897 11.546 1.00 98.44 198 PRO A C 1
ATOM 1432 O O . PRO A 1 198 ? -23.369 3.836 10.656 1.00 98.44 198 PRO A O 1
ATOM 1435 N N . ARG A 1 199 ? -21.254 4.239 11.275 1.00 98.50 199 ARG A N 1
ATOM 1436 C CA . ARG A 1 199 ? -20.728 4.378 9.907 1.00 98.50 199 ARG A CA 1
ATOM 1437 C C . ARG A 1 199 ? -20.305 3.024 9.349 1.00 98.50 199 ARG A C 1
ATOM 1439 O O . ARG A 1 199 ? -20.602 2.729 8.199 1.00 98.50 199 ARG A O 1
ATOM 1446 N N . ILE A 1 200 ? -19.680 2.197 10.182 1.00 98.44 200 ILE A N 1
ATOM 1447 C CA . ILE A 1 200 ? -19.274 0.829 9.857 1.00 98.44 200 ILE A CA 1
ATOM 1448 C C . ILE A 1 200 ? -20.491 -0.039 9.533 1.00 98.44 200 ILE A C 1
ATOM 1450 O O . ILE A 1 200 ? -20.490 -0.733 8.521 1.00 98.44 200 ILE A O 1
ATOM 1454 N N . GLU A 1 201 ? -21.553 0.046 10.335 1.00 96.94 201 GLU A N 1
ATOM 1455 C CA . GLU A 1 201 ? -22.799 -0.704 10.112 1.00 96.94 201 GLU A CA 1
ATOM 1456 C C . GLU A 1 201 ? -23.518 -0.323 8.809 1.00 96.94 201 GLU A C 1
ATOM 1458 O O . GLU A 1 201 ? -24.314 -1.103 8.291 1.00 96.94 201 GLU A O 1
ATOM 1463 N N . LYS A 1 202 ? -23.243 0.869 8.264 1.00 97.50 202 LYS A N 1
ATOM 1464 C CA . LYS A 1 202 ? -23.816 1.336 6.994 1.00 97.50 202 LYS A CA 1
ATOM 1465 C C . LYS A 1 202 ? -23.046 0.861 5.765 1.00 97.50 202 LYS A C 1
ATOM 1467 O O . LYS A 1 202 ? -23.555 1.057 4.663 1.00 97.50 202 LYS A O 1
ATOM 1472 N N . LEU A 1 203 ? -21.860 0.271 5.938 1.00 98.06 203 LEU A N 1
ATOM 1473 C CA . LEU A 1 203 ? -21.035 -0.173 4.819 1.00 98.06 203 LEU A CA 1
ATOM 1474 C C . LEU A 1 203 ? -21.739 -1.275 4.023 1.00 98.06 203 LEU A C 1
ATOM 1476 O O . LEU A 1 203 ? -22.129 -2.319 4.551 1.00 98.06 203 LEU A O 1
ATOM 1480 N N . LYS A 1 204 ? -21.852 -1.051 2.720 1.00 97.38 204 LYS A N 1
ATOM 1481 C CA . LYS A 1 204 ? -22.417 -1.964 1.736 1.00 97.38 204 LYS A CA 1
ATOM 1482 C C . LYS A 1 204 ? -21.311 -2.823 1.150 1.00 97.38 204 LYS A C 1
ATOM 1484 O O . LYS A 1 204 ? -20.557 -2.402 0.276 1.00 97.38 204 LYS A O 1
ATOM 1489 N N . VAL A 1 205 ? -21.237 -4.056 1.630 1.00 97.94 205 VAL A N 1
ATOM 1490 C CA . VAL A 1 205 ? -20.323 -5.069 1.099 1.00 97.94 205 VAL A CA 1
ATOM 1491 C C . VAL A 1 205 ? -21.037 -5.849 0.002 1.00 97.94 205 VAL A C 1
ATOM 1493 O O . VAL A 1 205 ? -22.138 -6.357 0.223 1.00 97.94 205 VAL A O 1
ATOM 1496 N N . GLY A 1 206 ? -20.429 -5.957 -1.178 1.00 97.56 206 GLY A N 1
ATOM 1497 C CA . GLY A 1 206 ? -21.102 -6.554 -2.331 1.00 97.56 206 GLY A CA 1
ATOM 1498 C C . GLY A 1 206 ? -20.179 -6.917 -3.491 1.00 97.56 206 GLY A C 1
ATOM 1499 O O . GLY A 1 206 ? -19.025 -6.496 -3.539 1.00 97.56 206 GLY A O 1
ATOM 1500 N N . PRO A 1 207 ? -20.652 -7.726 -4.451 1.00 97.12 207 PRO A N 1
ATOM 1501 C CA . PRO A 1 207 ? -19.932 -7.942 -5.701 1.00 97.12 207 PRO A CA 1
ATOM 1502 C C . PRO A 1 207 ? -19.864 -6.634 -6.504 1.00 97.12 207 PRO A C 1
ATOM 1504 O O . PRO A 1 207 ? -20.748 -5.786 -6.405 1.00 97.12 207 PRO A O 1
ATOM 1507 N N . TYR A 1 208 ? -18.873 -6.512 -7.390 1.00 95.19 208 TYR A N 1
ATOM 1508 C CA . TYR A 1 208 ? -18.720 -5.330 -8.256 1.00 95.19 208 TYR A CA 1
ATOM 1509 C C . TYR A 1 208 ? -19.912 -5.093 -9.211 1.00 95.19 208 TYR A C 1
ATOM 1511 O O . TYR A 1 208 ? -20.001 -4.049 -9.846 1.00 95.19 208 TYR A O 1
ATOM 1519 N N . THR A 1 209 ? -20.820 -6.066 -9.338 1.00 96.00 209 THR A N 1
ATOM 1520 C CA . THR A 1 209 ? -22.036 -6.013 -10.161 1.00 96.00 209 THR A CA 1
ATOM 1521 C C . THR A 1 209 ? -23.284 -5.552 -9.402 1.00 96.00 209 THR A C 1
ATOM 1523 O O . THR A 1 209 ? -24.330 -5.393 -10.028 1.00 96.00 209 THR A O 1
ATOM 1526 N N . ALA A 1 210 ? -23.219 -5.365 -8.077 1.00 93.44 210 ALA A N 1
ATOM 1527 C CA . ALA A 1 210 ? -24.397 -5.062 -7.255 1.00 93.44 210 ALA A CA 1
ATOM 1528 C C . ALA A 1 210 ? -24.849 -3.591 -7.297 1.00 93.44 210 ALA A C 1
ATOM 1530 O O . ALA A 1 210 ? -25.961 -3.307 -6.860 1.00 93.44 210 ALA A O 1
ATOM 1531 N N . GLY A 1 211 ? -24.041 -2.680 -7.843 1.00 91.31 211 GLY A N 1
ATOM 1532 C CA . GLY A 1 211 ? -24.380 -1.261 -7.959 1.00 91.31 211 GLY A CA 1
ATOM 1533 C C . GLY A 1 211 ? -23.180 -0.349 -7.729 1.00 91.31 211 GLY A C 1
ATOM 1534 O O . GLY A 1 211 ? -22.098 -0.804 -7.364 1.00 91.31 211 GLY A O 1
ATOM 1535 N N . GLU A 1 212 ? -23.381 0.949 -7.947 1.00 92.31 212 GLU A N 1
ATOM 1536 C CA . GLU A 1 212 ? -22.369 1.990 -7.697 1.00 92.31 212 GLU A CA 1
ATOM 1537 C C . GLU A 1 212 ? -22.282 2.395 -6.217 1.00 92.31 212 GLU A C 1
ATOM 1539 O O . GLU A 1 212 ? -21.375 3.121 -5.823 1.00 92.31 212 GLU A O 1
ATOM 1544 N N . ASP A 1 213 ? -23.220 1.933 -5.391 1.00 93.56 213 ASP A N 1
ATOM 1545 C CA . ASP A 1 213 ? -23.299 2.209 -3.959 1.00 93.56 213 ASP A CA 1
ATOM 1546 C C . ASP A 1 213 ? -22.629 1.130 -3.093 1.00 93.56 213 ASP A C 1
ATOM 1548 O O . ASP A 1 213 ? -22.781 1.153 -1.876 1.00 93.56 213 ASP A O 1
ATOM 1552 N N . VAL A 1 214 ? -21.904 0.184 -3.699 1.00 96.75 214 VAL A N 1
ATOM 1553 C CA . VAL A 1 214 ? -21.084 -0.805 -2.985 1.00 96.75 214 VAL A CA 1
ATOM 1554 C C . VAL A 1 214 ? -19.799 -0.142 -2.491 1.00 96.75 214 VAL A C 1
ATOM 1556 O O . VAL A 1 214 ? -19.007 0.359 -3.287 1.00 96.75 214 VAL A O 1
ATOM 1559 N N . ASP A 1 215 ? -19.555 -0.198 -1.183 1.00 97.50 215 ASP A N 1
ATOM 1560 C CA . ASP A 1 215 ? -18.374 0.401 -0.560 1.00 97.50 215 ASP A CA 1
ATOM 1561 C C . ASP A 1 215 ? -17.108 -0.439 -0.790 1.00 97.50 215 ASP A C 1
ATOM 1563 O O . ASP A 1 215 ? -16.028 0.102 -1.045 1.00 97.50 215 ASP A O 1
ATOM 1567 N N . TYR A 1 216 ? -17.213 -1.772 -0.702 1.00 97.88 216 TYR A N 1
ATOM 1568 C CA . TYR A 1 216 ? -16.114 -2.680 -1.041 1.00 97.88 216 TYR A CA 1
ATOM 1569 C C . TYR A 1 216 ? -16.567 -4.117 -1.350 1.00 97.88 216 TYR A C 1
ATOM 1571 O O . TYR A 1 216 ? -17.682 -4.538 -1.036 1.00 97.88 216 TYR A O 1
ATOM 1579 N N . GLY A 1 217 ? -15.665 -4.869 -1.990 1.00 97.88 217 GLY A N 1
ATOM 1580 C CA . GLY A 1 217 ? -15.898 -6.228 -2.476 1.00 97.88 217 GLY A CA 1
ATOM 1581 C C . GLY A 1 217 ? -15.301 -7.354 -1.622 1.00 97.88 217 GLY A C 1
ATOM 1582 O O . GLY A 1 217 ? -14.930 -7.144 -0.470 1.00 97.88 217 GLY A O 1
ATOM 1583 N N . PRO A 1 218 ? -15.218 -8.581 -2.163 1.00 98.06 218 PRO A N 1
ATOM 1584 C CA . PRO A 1 218 ? -14.602 -9.704 -1.464 1.00 98.06 218 PRO A CA 1
ATOM 1585 C C . PRO A 1 218 ? -13.077 -9.551 -1.387 1.00 98.06 218 PRO A C 1
ATOM 1587 O O . PRO A 1 218 ? -12.481 -8.794 -2.152 1.00 98.06 218 PRO A O 1
ATOM 1590 N N . LEU A 1 219 ? -12.446 -10.336 -0.512 1.00 98.56 219 LEU A N 1
ATOM 1591 C CA . LEU A 1 219 ? -10.992 -10.512 -0.505 1.00 98.56 219 LEU A CA 1
ATOM 1592 C C . LEU A 1 219 ? -10.529 -11.317 -1.727 1.00 98.56 219 LEU A C 1
ATOM 1594 O O . LEU A 1 219 ? -11.306 -12.062 -2.329 1.00 98.56 219 LEU A O 1
ATOM 1598 N N . ILE A 1 220 ? -9.239 -11.241 -2.062 1.00 98.31 220 ILE A N 1
ATOM 1599 C CA . ILE A 1 220 ? -8.718 -11.842 -3.302 1.00 98.31 220 ILE A CA 1
ATOM 1600 C C . ILE A 1 220 ? -8.840 -13.374 -3.381 1.00 98.31 220 ILE A C 1
ATOM 1602 O O . ILE A 1 220 ? -8.982 -13.930 -4.468 1.00 98.31 220 ILE A O 1
ATOM 1606 N N . THR A 1 221 ? -8.744 -14.088 -2.253 1.00 98.50 221 THR A N 1
ATOM 1607 C CA . THR A 1 221 ? -8.768 -15.562 -2.227 1.00 98.50 221 THR A CA 1
ATOM 1608 C C . THR A 1 221 ? -9.398 -16.108 -0.951 1.00 98.50 221 THR A C 1
ATOM 1610 O O . THR A 1 221 ? -9.402 -15.449 0.090 1.00 98.50 221 THR A O 1
ATOM 1613 N N . LYS A 1 222 ? -9.823 -17.377 -0.995 1.00 98.12 222 LYS A N 1
ATOM 1614 C CA . LYS A 1 222 ? -10.249 -18.128 0.193 1.00 98.12 222 LYS A CA 1
ATOM 1615 C C . LYS A 1 222 ? -9.170 -18.180 1.284 1.00 98.12 222 LYS A C 1
ATOM 1617 O O . LYS A 1 222 ? -9.476 -17.959 2.447 1.00 98.12 222 LYS A O 1
ATOM 1622 N N . ALA A 1 223 ? -7.904 -18.370 0.912 1.00 98.50 223 ALA A N 1
ATOM 1623 C CA . ALA A 1 223 ? -6.797 -18.358 1.870 1.00 98.50 223 ALA A CA 1
ATOM 1624 C C . ALA A 1 223 ? -6.645 -16.995 2.576 1.00 98.50 223 ALA A C 1
ATOM 1626 O O . ALA A 1 223 ? -6.396 -16.956 3.781 1.00 98.50 223 ALA A O 1
ATOM 1627 N N . SER A 1 224 ? -6.846 -15.881 1.856 1.00 98.38 224 SER A N 1
ATOM 1628 C CA . SER A 1 224 ? -6.899 -14.543 2.464 1.00 98.38 224 SER A CA 1
ATOM 1629 C C . SER A 1 224 ? -8.064 -14.429 3.452 1.00 98.38 224 SER A C 1
ATOM 1631 O O . SER A 1 224 ? -7.862 -13.978 4.576 1.00 98.38 224 SER A O 1
ATOM 1633 N N . GLN A 1 225 ? -9.260 -14.891 3.066 1.00 98.44 225 GLN A N 1
ATOM 1634 C CA . GLN A 1 225 ? -10.441 -14.907 3.938 1.00 98.44 225 GLN A CA 1
ATOM 1635 C C . GLN A 1 225 ? -10.191 -15.699 5.226 1.00 98.44 225 GLN A C 1
ATOM 1637 O O . GLN A 1 225 ? -10.467 -15.198 6.316 1.00 98.44 225 GLN A O 1
ATOM 1642 N N . ASP A 1 226 ? -9.641 -16.907 5.116 1.00 98.56 226 ASP A N 1
ATOM 1643 C CA . ASP A 1 226 ? -9.383 -17.772 6.267 1.00 98.56 226 ASP A CA 1
ATOM 1644 C C . ASP A 1 226 ? -8.322 -17.167 7.195 1.00 98.56 226 ASP A C 1
ATOM 1646 O O . ASP A 1 226 ? -8.502 -17.163 8.414 1.00 98.56 226 ASP A O 1
ATOM 1650 N N . ARG A 1 227 ? -7.264 -16.566 6.632 1.00 98.56 227 ARG A N 1
ATOM 1651 C CA . ARG A 1 227 ? -6.251 -15.846 7.414 1.00 98.56 227 ARG A CA 1
ATOM 1652 C C . ARG A 1 227 ? -6.853 -14.664 8.176 1.00 98.56 227 ARG A C 1
ATOM 1654 O O . ARG A 1 227 ? -6.595 -14.525 9.369 1.00 98.56 227 ARG A O 1
ATOM 1661 N N . VAL A 1 228 ? -7.652 -13.827 7.511 1.00 98.75 228 VAL A N 1
ATOM 1662 C CA . VAL A 1 228 ? -8.286 -12.659 8.146 1.00 98.75 228 VAL A CA 1
ATOM 1663 C C . VAL A 1 228 ? -9.220 -13.104 9.274 1.00 98.75 228 VAL A C 1
ATOM 1665 O O . VAL A 1 228 ? -9.105 -12.600 10.389 1.00 98.75 228 VAL A O 1
ATOM 1668 N N . LYS A 1 229 ? -10.083 -14.104 9.043 1.00 98.69 229 LYS A N 1
ATOM 1669 C CA . LYS A 1 229 ? -10.961 -14.659 10.093 1.00 98.69 229 LYS A CA 1
ATOM 1670 C C . LYS A 1 229 ? -10.171 -15.272 11.256 1.00 98.69 229 LYS A C 1
ATOM 1672 O O . LYS A 1 229 ? -10.580 -15.136 12.414 1.00 98.69 229 LYS A O 1
ATOM 1677 N N . GLY A 1 230 ? -9.037 -15.910 10.962 1.00 98.75 230 GLY A N 1
ATOM 1678 C CA . GLY A 1 230 ? -8.102 -16.428 11.960 1.00 98.75 230 GLY A CA 1
ATOM 1679 C C . GLY A 1 230 ? -7.530 -15.329 12.856 1.00 98.75 230 GLY A C 1
ATOM 1680 O O . GLY A 1 230 ? -7.581 -15.462 14.076 1.00 98.75 230 GLY A O 1
ATOM 1681 N N . LEU A 1 231 ? -7.077 -14.216 12.271 1.00 98.81 231 LEU A N 1
ATOM 1682 C CA . LEU A 1 231 ? -6.560 -13.063 13.020 1.00 98.81 231 LEU A CA 1
ATOM 1683 C C . LEU A 1 231 ? -7.644 -12.367 13.847 1.00 98.81 231 LEU A C 1
ATOM 1685 O O . LEU A 1 231 ? -7.409 -12.028 14.999 1.00 98.81 231 LEU A O 1
ATOM 1689 N N . ILE A 1 232 ? -8.861 -12.213 13.320 1.00 98.88 232 ILE A N 1
ATOM 1690 C CA . ILE A 1 232 ? -9.976 -11.694 14.129 1.00 98.88 232 ILE A CA 1
ATOM 1691 C C . ILE A 1 232 ? -10.199 -12.610 15.345 1.00 98.88 232 ILE A C 1
ATOM 1693 O O . ILE A 1 232 ? -10.329 -12.152 16.477 1.00 98.88 232 ILE A O 1
ATOM 1697 N N . THR A 1 233 ? -10.173 -13.925 15.141 1.00 98.75 233 THR A N 1
ATOM 1698 C CA . THR A 1 233 ? -10.327 -14.884 16.242 1.00 98.75 233 THR A CA 1
ATOM 1699 C C . THR A 1 233 ? -9.173 -14.805 17.250 1.00 98.75 233 THR A C 1
ATOM 1701 O O . THR A 1 233 ? -9.426 -14.873 18.453 1.00 98.75 233 THR A O 1
ATOM 1704 N N . SER A 1 234 ? -7.925 -14.610 16.806 1.00 98.81 234 SER A N 1
ATOM 1705 C CA . SER A 1 234 ? -6.792 -14.433 17.725 1.00 98.81 234 SER A CA 1
ATOM 1706 C C . SER A 1 234 ? -6.910 -13.150 18.547 1.00 98.81 234 SER A C 1
ATOM 1708 O O . SER A 1 234 ? -6.655 -13.198 19.747 1.00 98.81 234 SER A O 1
ATOM 1710 N N . GLY A 1 235 ? -7.397 -12.053 17.956 1.00 98.75 235 GLY A N 1
ATOM 1711 C CA . GLY A 1 235 ? -7.682 -10.803 18.666 1.00 98.75 235 GLY A CA 1
ATOM 1712 C C . GLY A 1 235 ? -8.645 -10.991 19.839 1.00 98.75 235 GLY A C 1
ATOM 1713 O O . GLY A 1 235 ? -8.343 -10.578 20.959 1.00 98.75 235 GLY A O 1
ATOM 1714 N N . VAL A 1 236 ? -9.759 -11.698 19.612 1.00 98.69 236 VAL A N 1
ATOM 1715 C CA . VAL A 1 236 ? -10.715 -12.057 20.679 1.00 98.69 236 VAL A CA 1
ATOM 1716 C C . VAL A 1 236 ? -10.040 -12.903 21.760 1.00 98.69 236 VAL A C 1
ATOM 1718 O O . VAL A 1 236 ? -10.154 -12.605 22.947 1.00 98.69 236 VAL A O 1
ATOM 1721 N N . ASN A 1 237 ? -9.297 -13.939 21.360 1.00 98.69 237 ASN A N 1
ATOM 1722 C CA . ASN A 1 237 ? -8.627 -14.847 22.296 1.00 98.69 237 ASN A CA 1
ATOM 1723 C C . ASN A 1 237 ? -7.533 -14.158 23.128 1.00 98.69 237 ASN A C 1
ATOM 1725 O O . ASN A 1 237 ? -7.236 -14.602 24.235 1.00 98.69 237 ASN A O 1
ATOM 1729 N N . GLN A 1 238 ? -6.932 -13.090 22.602 1.00 98.75 238 GLN A N 1
ATOM 1730 C CA . GLN A 1 238 ? -5.904 -12.293 23.274 1.00 98.75 238 GLN A CA 1
ATOM 1731 C C . GLN A 1 238 ? -6.487 -11.172 24.146 1.00 98.75 238 GLN A C 1
ATOM 1733 O O . GLN A 1 238 ? -5.727 -10.473 24.811 1.00 98.75 238 GLN A O 1
ATOM 1738 N N . GLY A 1 239 ? -7.817 -11.035 24.202 1.00 98.56 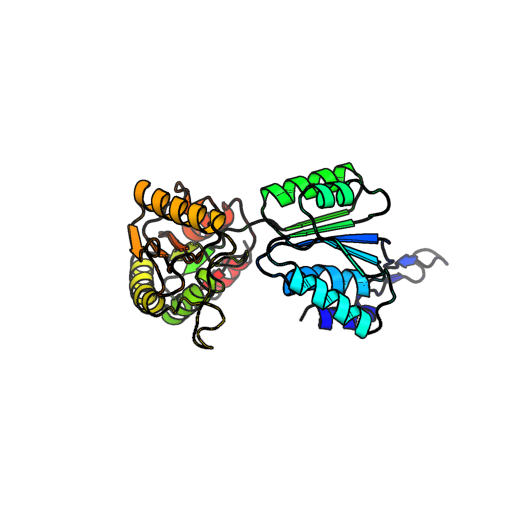239 GLY A N 1
ATOM 1739 C CA . GLY A 1 239 ? -8.511 -10.125 25.115 1.00 98.56 239 GLY A CA 1
ATOM 1740 C C . GLY A 1 239 ? -8.887 -8.767 24.520 1.00 98.56 239 GLY A C 1
ATOM 1741 O O . GLY A 1 239 ? -9.339 -7.900 25.268 1.00 98.56 239 GLY A O 1
ATOM 1742 N N . ALA A 1 240 ? -8.741 -8.568 23.206 1.00 98.69 240 ALA A N 1
ATOM 1743 C CA . ALA A 1 240 ? -9.281 -7.379 22.553 1.00 98.69 240 ALA A CA 1
ATOM 1744 C C . ALA A 1 240 ? -10.817 -7.384 22.608 1.00 98.69 240 ALA A C 1
ATOM 1746 O O . ALA A 1 240 ? -11.468 -8.429 22.526 1.00 98.69 240 ALA A O 1
ATOM 1747 N N . THR A 1 241 ? -11.413 -6.199 22.706 1.00 98.81 241 THR A N 1
ATOM 1748 C CA . THR A 1 241 ? -12.869 -6.037 22.668 1.00 98.81 241 THR A CA 1
ATOM 1749 C C . THR A 1 241 ? -13.332 -6.012 21.219 1.00 98.81 241 THR A C 1
ATOM 1751 O O . THR A 1 241 ? -13.016 -5.082 20.483 1.00 98.81 241 THR A O 1
ATOM 1754 N N . LEU A 1 242 ? -14.083 -7.025 20.797 1.00 98.69 242 LEU A N 1
ATOM 1755 C CA . LEU A 1 242 ? -14.680 -7.064 19.464 1.00 98.69 242 LEU A CA 1
ATOM 1756 C C . LEU A 1 242 ? -15.954 -6.209 19.444 1.00 98.69 242 LEU A C 1
ATOM 1758 O O . LEU A 1 242 ? -16.975 -6.613 19.997 1.00 98.69 242 LEU A O 1
ATOM 1762 N N . VAL A 1 243 ? -15.875 -5.021 18.840 1.00 98.69 243 VAL A N 1
ATOM 1763 C CA . VAL A 1 243 ? -16.969 -4.035 18.798 1.00 98.69 243 VAL A CA 1
ATOM 1764 C C . VAL A 1 243 ? -17.946 -4.350 17.667 1.00 98.69 243 VAL A C 1
ATOM 1766 O O . VAL A 1 243 ? -19.155 -4.343 17.882 1.00 98.69 243 VAL A O 1
ATOM 1769 N N . THR A 1 244 ? -17.432 -4.664 16.475 1.00 98.38 244 THR A N 1
ATOM 1770 C CA . THR A 1 244 ? -18.232 -5.172 15.349 1.00 98.38 244 THR A CA 1
ATOM 1771 C C . THR A 1 244 ? -17.608 -6.458 14.827 1.00 98.38 244 THR A C 1
ATOM 1773 O O . THR A 1 244 ? -16.391 -6.521 14.656 1.00 98.38 244 THR A O 1
ATOM 1776 N N . ASP A 1 245 ? -18.421 -7.486 14.573 1.00 98.50 245 ASP A N 1
ATOM 1777 C CA . ASP A 1 245 ? -17.947 -8.793 14.107 1.00 98.50 245 ASP A CA 1
ATOM 1778 C C . ASP A 1 245 ? -18.359 -9.049 12.654 1.00 98.50 245 ASP A C 1
ATOM 1780 O O . ASP A 1 245 ? -19.526 -9.295 12.350 1.00 98.50 245 ASP A O 1
ATOM 1784 N N . GLY A 1 246 ? -17.382 -9.008 11.749 1.00 97.69 246 GLY A N 1
ATOM 1785 C CA . GLY A 1 246 ? -17.585 -9.290 10.332 1.00 97.69 246 GLY A CA 1
ATOM 1786 C C . GLY A 1 246 ? -17.342 -10.743 9.915 1.00 97.69 246 GLY A C 1
ATOM 1787 O O . GLY A 1 246 ? -17.406 -11.037 8.717 1.00 97.69 246 GLY A O 1
ATOM 1788 N N . ARG A 1 247 ? -17.023 -11.664 10.839 1.00 97.62 247 ARG A N 1
ATOM 1789 C CA . ARG A 1 247 ? -16.582 -13.030 10.481 1.00 97.62 247 ARG A CA 1
ATOM 1790 C C . ARG A 1 247 ? -17.665 -13.860 9.805 1.00 97.62 247 ARG A C 1
ATOM 1792 O O . ARG A 1 247 ? -17.342 -14.611 8.884 1.00 97.62 247 ARG A O 1
ATOM 1799 N N . ASP A 1 248 ? -18.915 -13.701 10.217 1.00 95.06 248 ASP A N 1
ATOM 1800 C CA . ASP A 1 248 ? -20.046 -14.495 9.716 1.00 95.06 248 ASP A CA 1
ATOM 1801 C C . ASP A 1 248 ? -20.859 -13.767 8.638 1.00 95.06 248 ASP A C 1
ATOM 1803 O O . ASP A 1 248 ? -21.943 -14.203 8.247 1.00 95.06 248 ASP A O 1
ATOM 1807 N N . PHE A 1 249 ? -20.320 -12.661 8.117 1.00 95.75 249 PHE A N 1
ATOM 1808 C CA . PHE A 1 249 ? -20.940 -11.923 7.031 1.00 95.75 249 PHE A CA 1
ATOM 1809 C C . PHE A 1 249 ? -21.105 -12.810 5.788 1.00 95.75 249 PHE A C 1
ATOM 1811 O O . PHE A 1 249 ? -20.156 -13.440 5.313 1.00 95.75 249 PHE A O 1
ATOM 1818 N N . SER A 1 250 ? -22.323 -12.840 5.252 1.00 92.31 250 SER A N 1
ATOM 1819 C CA . SER A 1 250 ? -22.684 -13.587 4.051 1.00 92.31 250 SER A CA 1
ATOM 1820 C C . SER A 1 250 ? -23.698 -12.800 3.226 1.00 92.31 250 SER A C 1
ATOM 1822 O O . SER A 1 250 ? -24.477 -12.011 3.758 1.00 92.31 250 SER A O 1
ATOM 1824 N N . ILE A 1 251 ? -23.668 -13.009 1.910 1.00 93.69 251 ILE A N 1
ATOM 1825 C CA . ILE A 1 251 ? -24.569 -12.368 0.951 1.00 93.69 251 ILE A CA 1
ATOM 1826 C C . ILE A 1 251 ? -25.304 -13.476 0.203 1.00 93.69 251 ILE A C 1
ATOM 1828 O O . ILE A 1 251 ? -24.672 -14.407 -0.303 1.00 93.69 251 ILE A O 1
ATOM 1832 N N . GLN A 1 252 ? -26.629 -13.358 0.109 1.00 94.38 252 GLN A N 1
ATOM 1833 C CA . GLN A 1 252 ? -27.460 -14.302 -0.633 1.00 94.38 252 GLN A CA 1
ATOM 1834 C C . GLN A 1 252 ? -27.010 -14.395 -2.101 1.00 94.38 252 GLN A C 1
ATOM 1836 O O . GLN A 1 252 ? -26.859 -13.378 -2.780 1.00 94.38 252 GLN A O 1
ATOM 1841 N N . GLY A 1 253 ? -26.821 -15.619 -2.596 1.00 95.44 253 GLY A N 1
ATOM 1842 C CA . GLY A 1 253 ? -26.346 -15.903 -3.955 1.00 95.44 253 GLY A CA 1
ATOM 1843 C C . GLY A 1 253 ? -24.827 -15.809 -4.132 1.00 95.44 253 GLY A C 1
ATOM 1844 O O . GLY A 1 253 ? -24.326 -16.081 -5.223 1.00 95.44 253 GLY A O 1
ATOM 1845 N N . TYR A 1 254 ? -24.094 -15.442 -3.078 1.00 96.38 254 TYR A N 1
ATOM 1846 C CA . TYR A 1 254 ? -22.635 -15.342 -3.058 1.00 96.38 254 TYR A CA 1
ATOM 1847 C C . TYR A 1 254 ? -22.034 -16.066 -1.844 1.00 96.38 254 TYR A C 1
ATOM 1849 O O . TYR A 1 254 ? -20.982 -15.679 -1.335 1.00 96.38 254 TYR A O 1
ATOM 1857 N N . GLU A 1 255 ? -22.672 -17.143 -1.384 1.00 94.31 255 GLU A N 1
ATOM 1858 C CA . GLU A 1 255 ? -22.291 -17.888 -0.175 1.00 94.31 255 GLU A CA 1
ATOM 1859 C C . GLU A 1 255 ? -20.865 -18.458 -0.256 1.00 94.31 255 GLU A C 1
ATOM 1861 O O . GLU A 1 255 ? -20.183 -18.590 0.756 1.00 94.31 255 GLU A O 1
ATOM 1866 N N . ASN A 1 256 ? -20.394 -18.750 -1.472 1.00 94.56 256 ASN A N 1
ATOM 1867 C CA . ASN A 1 256 ? -19.036 -19.235 -1.739 1.00 94.56 256 ASN A CA 1
ATOM 1868 C C . ASN A 1 256 ? -18.027 -18.107 -2.031 1.00 94.56 256 ASN A C 1
ATOM 1870 O O . ASN A 1 256 ? -16.875 -18.381 -2.373 1.00 94.56 256 ASN A O 1
ATOM 1874 N N . GLY A 1 257 ? -18.448 -16.843 -1.943 1.00 96.06 257 GLY A N 1
ATOM 1875 C CA . GLY A 1 257 ? -17.583 -15.684 -2.122 1.00 96.06 257 GLY A CA 1
ATOM 1876 C C . GLY A 1 257 ? -16.638 -15.473 -0.938 1.00 96.06 257 GLY A C 1
ATOM 1877 O O . GLY A 1 257 ? -16.913 -15.853 0.201 1.00 96.06 257 GLY A O 1
ATOM 1878 N N . PHE A 1 258 ? -15.508 -14.816 -1.190 1.00 98.06 258 PHE A N 1
ATOM 1879 C CA . PHE A 1 258 ? -14.468 -14.575 -0.181 1.00 98.06 258 PHE A CA 1
ATOM 1880 C C . PHE A 1 258 ? -14.752 -13.312 0.649 1.00 98.06 258 PHE A C 1
ATOM 1882 O O . PHE A 1 258 ? -13.861 -12.507 0.915 1.00 98.06 258 PHE A O 1
ATOM 1889 N N . PHE A 1 259 ? -16.014 -13.108 1.027 1.00 98.12 259 PHE A N 1
ATOM 1890 C CA . PHE A 1 259 ? -16.453 -11.923 1.757 1.00 98.12 259 PHE A CA 1
ATOM 1891 C C . PHE A 1 259 ? -16.075 -11.996 3.240 1.00 98.12 259 PHE A C 1
ATOM 1893 O O . PHE A 1 259 ? -16.122 -13.059 3.869 1.00 98.12 259 PHE A O 1
ATOM 1900 N N . VAL A 1 260 ? -15.704 -10.846 3.794 1.00 98.44 260 VAL A N 1
ATOM 1901 C CA . VAL A 1 260 ? -15.538 -10.605 5.230 1.00 98.44 260 VAL A CA 1
ATOM 1902 C C . VAL A 1 260 ? -16.190 -9.256 5.506 1.00 98.44 260 VAL A C 1
ATOM 1904 O O . VAL A 1 260 ? -15.957 -8.310 4.757 1.00 98.44 260 VAL A O 1
ATOM 1907 N N . GLY A 1 261 ? -17.037 -9.189 6.530 1.00 98.44 261 GLY A N 1
ATOM 1908 C CA . GLY A 1 261 ? -17.688 -7.947 6.933 1.00 98.44 261 GLY A CA 1
ATOM 1909 C C . GLY A 1 261 ? -16.730 -7.007 7.673 1.00 98.44 261 GLY A C 1
ATOM 1910 O O . GLY A 1 261 ? -15.651 -7.426 8.109 1.00 98.44 261 GLY A O 1
ATOM 1911 N N . PRO A 1 262 ? -17.119 -5.740 7.864 1.00 98.50 262 PRO A N 1
ATOM 1912 C CA . PRO A 1 262 ? -16.251 -4.765 8.497 1.00 98.50 262 PRO A CA 1
ATOM 1913 C C . PRO A 1 262 ? -16.141 -5.048 10.001 1.00 98.50 262 PRO A C 1
ATOM 1915 O O . PRO A 1 262 ? -17.137 -5.160 10.718 1.00 98.50 262 PRO A O 1
ATOM 1918 N N . THR A 1 263 ? -14.908 -5.181 10.477 1.00 98.88 263 THR A N 1
ATOM 1919 C CA . THR A 1 263 ? -14.597 -5.582 11.853 1.00 98.88 263 THR A CA 1
ATOM 1920 C C . THR A 1 263 ? -13.850 -4.466 12.576 1.00 98.88 263 THR A C 1
ATOM 1922 O O . THR A 1 263 ? -12.870 -3.932 12.054 1.00 98.88 263 THR A O 1
ATOM 1925 N N . LEU A 1 264 ? -14.289 -4.135 13.787 1.00 98.88 264 LEU A N 1
ATOM 1926 C CA . LEU A 1 264 ? -13.664 -3.135 14.650 1.00 98.88 264 LEU A CA 1
ATOM 1927 C C . LEU A 1 264 ? -13.299 -3.765 15.992 1.00 98.88 264 LEU A C 1
ATOM 1929 O O . LEU A 1 264 ? -14.159 -4.316 16.682 1.00 98.88 264 LEU A O 1
ATOM 1933 N N . PHE A 1 265 ? -12.031 -3.634 16.371 1.00 98.94 265 PHE A N 1
ATOM 1934 C CA . PHE A 1 265 ? -11.543 -3.941 17.709 1.00 98.94 265 PHE A CA 1
ATOM 1935 C C . PHE A 1 265 ? -11.283 -2.672 18.513 1.00 98.94 265 PHE A C 1
ATOM 1937 O O . PHE A 1 265 ? -10.761 -1.690 17.989 1.00 98.94 265 PHE A O 1
ATOM 1944 N N . ASP A 1 266 ? -11.557 -2.746 19.809 1.00 98.81 266 ASP A N 1
ATOM 1945 C CA . ASP A 1 266 ? -11.111 -1.798 20.825 1.00 98.81 266 ASP A CA 1
ATOM 1946 C C . ASP A 1 266 ? -10.250 -2.509 21.878 1.00 98.81 266 ASP A C 1
ATOM 1948 O O . ASP A 1 266 ? -10.222 -3.742 21.955 1.00 98.81 266 ASP A O 1
ATOM 1952 N N . ASN A 1 267 ? -9.533 -1.734 22.691 1.00 98.44 267 ASN A N 1
ATOM 1953 C CA . ASN A 1 267 ? -8.608 -2.224 23.715 1.00 98.44 267 ASN A CA 1
ATOM 1954 C C . ASN A 1 267 ? -7.521 -3.156 23.149 1.00 98.44 267 ASN A C 1
ATOM 1956 O O . ASN A 1 267 ? -7.110 -4.116 23.800 1.00 98.44 267 ASN A O 1
ATOM 1960 N N . VAL A 1 268 ? -7.055 -2.878 21.928 1.00 98.81 268 VAL A N 1
ATOM 1961 C CA . VAL A 1 268 ? -5.933 -3.606 21.326 1.00 98.81 268 VAL A CA 1
ATOM 1962 C C . VAL A 1 268 ? -4.630 -3.152 21.977 1.00 98.81 268 VAL A C 1
ATOM 1964 O O . VAL A 1 268 ? -4.430 -1.957 22.203 1.00 98.81 268 VAL A O 1
ATOM 1967 N N . THR A 1 269 ? -3.726 -4.094 22.252 1.00 98.56 269 THR A N 1
ATOM 1968 C CA . THR A 1 269 ? -2.392 -3.800 22.794 1.00 98.56 269 THR A CA 1
ATOM 1969 C C . THR A 1 269 ? -1.279 -4.188 21.812 1.00 98.56 269 THR A C 1
ATOM 1971 O O . THR A 1 269 ? -1.498 -5.038 20.939 1.00 98.56 269 THR A O 1
ATOM 1974 N N . PRO A 1 270 ? -0.070 -3.604 21.935 1.00 98.06 270 PRO A N 1
ATOM 1975 C CA . PRO A 1 270 ? 1.052 -3.897 21.039 1.00 98.06 270 PRO A CA 1
ATOM 1976 C C . PRO A 1 270 ? 1.516 -5.363 21.022 1.00 98.06 270 PRO A C 1
ATOM 1978 O O 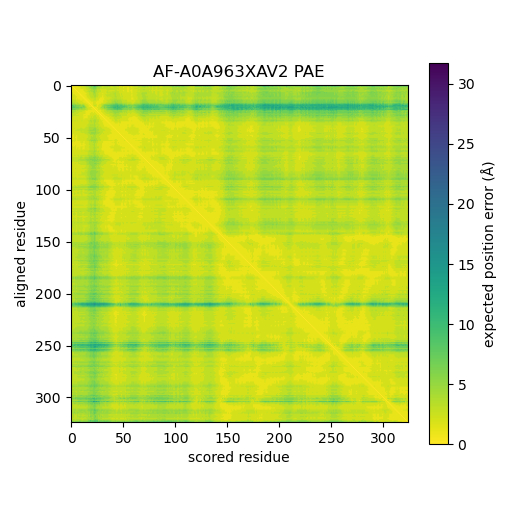. PRO A 1 270 ? 2.196 -5.810 20.096 1.00 98.06 270 PRO A O 1
ATOM 1981 N N . GLU A 1 271 ? 1.154 -6.137 22.043 1.00 98.00 271 GLU A N 1
ATOM 1982 C CA . GLU A 1 271 ? 1.514 -7.545 22.193 1.00 98.00 271 GLU A CA 1
ATOM 1983 C C . GLU A 1 271 ? 0.605 -8.488 21.394 1.00 98.00 271 GLU A C 1
ATOM 1985 O O . GLU A 1 271 ? 0.971 -9.654 21.228 1.00 98.00 271 GLU A O 1
ATOM 1990 N N . MET A 1 272 ? -0.531 -8.009 20.883 1.00 98.69 272 MET A N 1
ATOM 1991 C CA . MET A 1 272 ? -1.507 -8.823 20.155 1.00 98.69 272 MET A CA 1
ATOM 1992 C C . MET A 1 272 ? -1.107 -9.052 18.692 1.00 98.69 272 MET A C 1
ATOM 1994 O O . MET A 1 272 ? -0.517 -8.187 18.040 1.00 98.69 272 MET A O 1
ATOM 1998 N N . ASP A 1 273 ? -1.503 -10.190 18.127 1.00 98.50 273 ASP A N 1
ATOM 1999 C CA . ASP A 1 273 ? -1.198 -10.534 16.730 1.00 98.50 273 ASP A CA 1
ATOM 2000 C C . ASP A 1 273 ? -1.920 -9.594 15.759 1.00 98.50 273 ASP A C 1
ATOM 2002 O O . ASP A 1 273 ? -1.337 -9.139 14.776 1.00 98.50 273 ASP A O 1
ATOM 2006 N N . ILE A 1 274 ? -3.155 -9.198 16.089 1.00 98.56 274 ILE A N 1
ATOM 2007 C CA . ILE A 1 274 ? -3.924 -8.198 15.329 1.00 98.56 274 ILE A CA 1
ATOM 2008 C C . ILE A 1 274 ? -3.286 -6.801 15.335 1.00 98.56 274 ILE A C 1
ATOM 2010 O O . ILE A 1 274 ? -3.684 -5.954 14.532 1.00 98.56 274 ILE A O 1
ATOM 2014 N N . TYR A 1 275 ? -2.299 -6.544 16.199 1.00 98.56 275 TYR A N 1
ATOM 2015 C CA . TYR A 1 275 ? -1.464 -5.345 16.154 1.00 98.56 275 TYR A CA 1
ATOM 2016 C C . TYR A 1 275 ? -0.168 -5.588 15.371 1.00 98.56 275 TYR A C 1
ATOM 2018 O O . TYR A 1 275 ? 0.155 -4.811 14.474 1.00 98.56 275 TYR A O 1
ATOM 2026 N N . LYS A 1 276 ? 0.558 -6.672 15.668 1.00 97.81 276 LYS A N 1
ATOM 2027 C CA . LYS A 1 276 ? 1.883 -6.945 15.080 1.00 97.81 276 LYS A CA 1
ATOM 2028 C C . LYS A 1 276 ? 1.835 -7.319 13.605 1.00 97.81 276 LYS A C 1
ATOM 2030 O O . LYS A 1 276 ? 2.756 -6.994 12.860 1.00 97.81 276 LYS A O 1
ATOM 2035 N N . GLU A 1 277 ? 0.807 -8.044 13.181 1.00 97.50 277 GLU A N 1
ATOM 2036 C CA . GLU A 1 277 ? 0.705 -8.531 11.811 1.00 97.50 277 GLU A CA 1
ATOM 2037 C C . GLU A 1 277 ? -0.089 -7.579 10.915 1.00 97.50 277 GLU A C 1
ATOM 2039 O O . GLU A 1 277 ? -1.114 -7.007 11.303 1.00 97.50 277 GLU A O 1
ATOM 2044 N N . GLU A 1 278 ? 0.343 -7.464 9.659 1.00 98.06 278 GLU A N 1
ATOM 2045 C CA . GLU A 1 278 ? -0.474 -6.883 8.597 1.00 98.06 278 GLU A CA 1
ATOM 2046 C C . GLU A 1 278 ? -1.672 -7.809 8.324 1.00 98.06 278 GLU A C 1
ATOM 2048 O O . GLU A 1 278 ? -1.518 -8.930 7.837 1.00 98.06 278 GLU A O 1
ATOM 2053 N N . ILE A 1 279 ? -2.887 -7.371 8.661 1.00 98.38 279 ILE A N 1
ATOM 2054 C CA . ILE A 1 279 ? -4.097 -8.193 8.491 1.00 98.38 279 ILE A CA 1
ATOM 2055 C C . ILE A 1 279 ? -4.483 -8.275 7.010 1.00 98.38 279 ILE A C 1
ATOM 2057 O O . ILE A 1 279 ? -4.810 -9.360 6.536 1.00 98.38 279 ILE A O 1
ATOM 2061 N N . PHE A 1 280 ? -4.378 -7.156 6.284 1.00 98.31 280 PHE A N 1
ATOM 2062 C CA . PHE A 1 280 ? -4.738 -7.047 4.866 1.00 98.31 280 PHE A CA 1
ATOM 2063 C C . PHE A 1 280 ? -6.187 -7.493 4.594 1.00 98.31 280 PHE A C 1
ATOM 2065 O O . PHE A 1 280 ? -6.457 -8.356 3.763 1.00 98.31 280 PHE A O 1
ATOM 2072 N N . GLY A 1 281 ? -7.110 -6.935 5.376 1.00 98.56 281 GLY A N 1
ATOM 2073 C CA . GLY A 1 281 ? -8.543 -7.213 5.343 1.00 98.56 281 GLY A CA 1
ATOM 2074 C C . GLY A 1 281 ? -9.326 -6.087 6.031 1.00 98.56 281 GLY A C 1
ATOM 2075 O O . GLY A 1 281 ? -8.694 -5.188 6.596 1.00 98.56 281 GLY A O 1
ATOM 2076 N N . PRO A 1 282 ? -10.672 -6.126 6.032 1.00 98.56 282 PRO A N 1
ATOM 2077 C CA . PRO A 1 282 ? -11.523 -5.038 6.517 1.00 98.56 282 PRO A CA 1
ATOM 2078 C C . PRO A 1 282 ? -11.607 -5.042 8.055 1.00 98.56 282 PRO A C 1
ATOM 2080 O O . PRO A 1 282 ? -12.672 -5.252 8.638 1.00 98.56 282 PRO A O 1
ATOM 2083 N N . VAL A 1 283 ? -10.461 -4.862 8.717 1.00 98.81 283 VAL A N 1
ATOM 2084 C CA . VAL A 1 283 ? -10.297 -4.923 10.174 1.00 98.81 283 VAL A CA 1
ATOM 2085 C C . VAL A 1 283 ? -9.555 -3.682 10.663 1.00 98.81 283 VAL A C 1
ATOM 2087 O O . VAL A 1 283 ? -8.406 -3.452 10.281 1.00 98.81 283 VAL A O 1
ATOM 2090 N N . LEU A 1 284 ? -10.198 -2.915 11.541 1.00 98.88 284 LEU A N 1
ATOM 2091 C CA . LEU A 1 284 ? -9.618 -1.752 12.208 1.00 98.88 284 LEU A CA 1
ATOM 2092 C C . LEU A 1 284 ? -9.369 -2.070 13.688 1.00 98.88 284 LEU A C 1
ATOM 2094 O O . LEU A 1 284 ? -10.272 -2.523 14.390 1.00 98.88 284 LEU A O 1
ATOM 2098 N N . SER A 1 285 ? -8.153 -1.810 14.164 1.00 98.88 285 SER A N 1
ATOM 2099 C CA . SER A 1 285 ? -7.758 -1.984 15.565 1.00 98.88 285 SER A CA 1
ATOM 2100 C C . SER A 1 285 ? -7.620 -0.629 16.255 1.00 98.88 285 SER A C 1
ATOM 2102 O O . SER A 1 285 ? -6.836 0.203 15.805 1.00 98.88 285 SER A O 1
ATOM 2104 N N . GLN A 1 286 ? -8.321 -0.399 17.363 1.00 98.81 286 GLN A N 1
ATOM 2105 C CA . GLN A 1 286 ? -8.132 0.793 18.190 1.00 98.81 286 GLN A CA 1
ATOM 2106 C C . GLN A 1 286 ? -7.180 0.510 19.361 1.00 98.81 286 GLN A C 1
ATOM 2108 O O . GLN A 1 286 ? -7.424 -0.383 20.177 1.00 98.81 286 GLN A O 1
ATOM 2113 N N . VAL A 1 287 ? -6.110 1.303 19.451 1.00 98.81 287 VAL A N 1
ATOM 2114 C CA . VAL A 1 287 ? -5.125 1.286 20.541 1.00 98.81 287 VAL A CA 1
ATOM 2115 C C . VAL A 1 287 ? -5.235 2.596 21.312 1.00 98.81 287 VAL A C 1
ATOM 2117 O O . VAL A 1 287 ? -4.969 3.669 20.777 1.00 98.81 287 VAL A O 1
ATOM 2120 N N . ARG A 1 288 ? -5.630 2.527 22.581 1.00 98.62 288 ARG A N 1
ATOM 2121 C CA . ARG A 1 288 ? -5.843 3.713 23.422 1.00 98.62 288 ARG A CA 1
ATOM 2122 C C . ARG A 1 288 ? -4.510 4.213 23.978 1.00 98.62 288 ARG A C 1
ATOM 2124 O O . ARG A 1 288 ? -3.913 3.561 24.835 1.00 98.62 288 ARG A O 1
ATOM 2131 N N . ALA A 1 289 ? -4.038 5.364 23.502 1.00 98.56 289 ALA A N 1
ATOM 2132 C CA . ALA A 1 289 ? -2.826 6.002 24.012 1.00 98.56 289 ALA A CA 1
ATOM 2133 C C . ALA A 1 289 ? -3.165 6.988 25.137 1.00 98.56 289 ALA A C 1
ATOM 2135 O O . ALA A 1 289 ? -4.192 7.662 25.091 1.00 98.56 289 ALA A O 1
ATOM 2136 N N . LYS A 1 290 ? -2.305 7.110 26.155 1.00 98.44 290 LYS A N 1
ATOM 2137 C CA . LYS A 1 290 ? -2.538 8.058 27.262 1.00 98.44 290 LYS A CA 1
ATOM 2138 C C . LYS A 1 290 ? -2.084 9.467 26.909 1.00 98.44 290 LYS A C 1
ATOM 2140 O O . LYS A 1 290 ? -2.732 10.437 27.293 1.00 98.44 290 LYS A O 1
ATOM 2145 N N . THR A 1 291 ? -0.969 9.568 26.196 1.00 98.69 291 THR A N 1
ATOM 2146 C CA . THR A 1 291 ? -0.350 10.832 25.803 1.00 98.69 291 THR A CA 1
ATOM 2147 C C . THR A 1 291 ? 0.018 10.827 24.322 1.00 98.69 291 THR A C 1
ATOM 2149 O O . THR A 1 291 ? 0.064 9.776 23.682 1.00 98.69 291 THR A O 1
ATOM 2152 N N . TYR A 1 292 ? 0.296 12.014 23.784 1.00 98.62 292 TYR A N 1
ATOM 2153 C CA . TYR A 1 292 ? 0.828 12.173 22.431 1.00 98.62 292 TYR A CA 1
ATOM 2154 C C . TYR A 1 292 ? 2.142 11.400 22.235 1.00 98.62 292 TYR A C 1
ATOM 2156 O O . TYR A 1 292 ? 2.286 10.687 21.248 1.00 98.62 292 TYR A O 1
ATOM 2164 N N . GLU A 1 293 ? 3.061 11.460 23.203 1.00 98.56 293 GLU A N 1
ATOM 2165 C CA . GLU A 1 293 ? 4.341 10.743 23.126 1.00 98.56 293 GLU A CA 1
ATOM 2166 C C . GLU A 1 293 ? 4.160 9.220 23.113 1.00 98.56 293 GLU A C 1
ATOM 2168 O O . GLU A 1 293 ? 4.860 8.530 22.374 1.00 98.56 293 GLU A O 1
ATOM 2173 N N . ASP A 1 294 ? 3.185 8.684 23.858 1.00 98.31 294 ASP A N 1
ATOM 2174 C CA . ASP A 1 294 ? 2.857 7.254 23.787 1.00 98.31 294 ASP A CA 1
ATOM 2175 C C . ASP A 1 294 ? 2.353 6.873 22.385 1.00 98.31 294 ASP A C 1
ATOM 2177 O O . ASP A 1 294 ? 2.759 5.852 21.831 1.00 98.31 294 ASP A O 1
ATOM 2181 N N . ALA A 1 295 ? 1.487 7.705 21.793 1.00 98.44 295 ALA A N 1
ATOM 2182 C CA . ALA A 1 295 ? 0.935 7.472 20.460 1.00 98.44 295 ALA A CA 1
ATOM 2183 C C . ALA A 1 295 ? 2.004 7.564 19.360 1.00 98.44 295 ALA A C 1
ATOM 2185 O O . ALA A 1 295 ? 2.055 6.720 18.459 1.00 98.44 295 ALA A O 1
ATOM 2186 N N . LEU A 1 296 ? 2.891 8.556 19.453 1.00 98.31 296 LEU A N 1
ATOM 2187 C CA . LEU A 1 296 ? 4.016 8.705 18.539 1.00 98.31 296 LEU A CA 1
ATOM 2188 C C . LEU A 1 296 ? 4.975 7.518 18.666 1.00 98.31 296 LEU A C 1
ATOM 2190 O O . LEU A 1 296 ? 5.371 6.940 17.655 1.00 98.31 296 LEU A O 1
ATOM 2194 N N . LYS A 1 297 ? 5.277 7.081 19.893 1.00 98.12 297 LYS A N 1
ATOM 2195 C CA . LYS A 1 297 ? 6.125 5.910 20.138 1.00 98.12 297 LYS A CA 1
ATOM 2196 C C . LYS A 1 297 ? 5.584 4.642 19.473 1.00 98.12 297 LYS A C 1
ATOM 2198 O O . LYS A 1 297 ? 6.369 3.900 18.892 1.00 98.12 297 LYS A O 1
ATOM 2203 N N . LEU A 1 298 ? 4.269 4.411 19.494 1.00 97.69 298 LEU A N 1
ATOM 2204 C CA . LEU A 1 298 ? 3.653 3.269 18.798 1.00 97.69 298 LEU A CA 1
ATOM 2205 C C . LEU A 1 298 ? 3.915 3.287 17.286 1.00 97.69 298 LEU A C 1
ATOM 2207 O O . LEU A 1 298 ? 4.115 2.229 16.690 1.00 97.69 298 LEU A O 1
ATOM 2211 N N . THR A 1 299 ? 3.920 4.478 16.685 1.00 95.19 299 THR A N 1
ATOM 2212 C CA . THR A 1 299 ? 4.224 4.664 15.259 1.00 95.19 299 THR A CA 1
ATOM 2213 C C . THR A 1 299 ? 5.719 4.474 14.990 1.00 95.19 299 THR A C 1
ATOM 2215 O O . THR A 1 299 ? 6.078 3.802 14.030 1.00 95.19 299 THR A O 1
ATOM 2218 N N . MET A 1 300 ? 6.588 5.009 15.853 1.00 96.75 300 MET A N 1
ATOM 2219 C CA . MET A 1 300 ? 8.048 4.961 15.689 1.00 96.75 300 MET A CA 1
ATOM 2220 C C . MET A 1 300 ? 8.660 3.579 15.940 1.00 96.75 300 MET A C 1
ATOM 2222 O O . MET A 1 300 ? 9.632 3.210 15.287 1.00 96.75 300 MET A O 1
ATOM 2226 N N . ASP A 1 301 ? 8.101 2.808 16.873 1.00 96.00 301 ASP A N 1
ATOM 2227 C CA . ASP A 1 301 ? 8.557 1.445 17.175 1.00 96.00 301 ASP A CA 1
ATOM 2228 C C . ASP A 1 301 ? 7.984 0.397 16.207 1.00 96.00 301 ASP A C 1
ATOM 2230 O O . ASP A 1 301 ? 8.313 -0.790 16.296 1.00 96.00 301 ASP A O 1
ATOM 2234 N N . ASN A 1 302 ? 7.082 0.805 15.314 1.00 92.88 302 ASN A N 1
ATOM 2235 C CA . ASN A 1 302 ? 6.449 -0.088 14.363 1.00 92.88 302 ASN A CA 1
ATOM 2236 C C . ASN A 1 302 ? 7.518 -0.714 13.444 1.00 92.88 302 ASN A C 1
ATOM 2238 O O . ASN A 1 302 ? 8.272 0.012 12.798 1.00 92.88 302 ASN A O 1
ATOM 2242 N N . PRO A 1 303 ? 7.603 -2.056 13.335 1.00 93.00 303 PRO A N 1
ATOM 2243 C CA . PRO A 1 303 ? 8.541 -2.687 12.405 1.00 93.00 303 PRO A CA 1
ATOM 2244 C C . PRO A 1 303 ? 8.213 -2.377 10.935 1.00 93.00 303 PRO A C 1
ATOM 2246 O O . PRO A 1 303 ? 9.051 -2.590 10.057 1.00 93.00 303 PRO A O 1
ATOM 2249 N N . TYR A 1 304 ? 6.999 -1.891 10.660 1.00 94.38 304 TYR A N 1
ATOM 2250 C CA . TYR A 1 304 ? 6.619 -1.293 9.386 1.00 94.38 304 TYR A CA 1
ATOM 2251 C C . TYR A 1 304 ? 6.755 0.234 9.441 1.00 94.38 304 TYR A C 1
ATOM 2253 O O . TYR A 1 304 ? 6.611 0.841 10.491 1.00 94.38 304 TYR A O 1
ATOM 2261 N N . GLY A 1 305 ? 6.939 0.873 8.286 1.00 90.81 305 GLY A N 1
ATOM 2262 C CA . GLY A 1 305 ? 7.069 2.332 8.197 1.00 90.81 305 GLY A CA 1
ATOM 2263 C C . GLY A 1 305 ? 6.591 2.878 6.857 1.00 90.81 305 GLY A C 1
ATOM 2264 O O . GLY A 1 305 ? 7.301 3.647 6.221 1.00 90.81 305 GLY A O 1
ATOM 2265 N N . ASN A 1 306 ? 5.435 2.402 6.376 1.00 95.94 306 ASN A N 1
ATOM 2266 C CA . ASN A 1 306 ? 4.934 2.760 5.045 1.00 95.94 306 ASN A CA 1
ATOM 2267 C C . ASN A 1 306 ? 4.186 4.103 5.041 1.00 95.94 306 ASN A C 1
ATOM 2269 O O . ASN A 1 306 ? 4.490 4.981 4.240 1.00 95.94 306 ASN A O 1
ATOM 2273 N N . GLY A 1 307 ? 3.218 4.279 5.942 1.00 96.75 307 GLY A N 1
ATOM 2274 C CA . GLY A 1 307 ? 2.463 5.518 6.077 1.00 96.75 307 GLY A CA 1
ATOM 2275 C C . GLY A 1 307 ? 1.929 5.720 7.490 1.00 96.75 307 GLY A C 1
ATOM 2276 O O . GLY A 1 307 ? 1.760 4.774 8.258 1.00 96.75 307 GLY A O 1
ATOM 2277 N N . THR A 1 308 ? 1.649 6.974 7.825 1.00 98.38 308 THR A N 1
ATOM 2278 C CA . THR A 1 308 ? 1.036 7.365 9.093 1.00 98.38 308 THR A CA 1
ATOM 2279 C C . THR A 1 308 ? 0.228 8.648 8.907 1.00 98.38 308 THR A C 1
ATOM 2281 O O . THR A 1 308 ? 0.398 9.354 7.908 1.00 98.38 308 THR A O 1
ATOM 2284 N N . ALA A 1 309 ? -0.672 8.937 9.838 1.00 98.62 309 ALA A N 1
ATOM 2285 C CA . ALA A 1 309 ? -1.484 10.146 9.830 1.00 98.62 309 ALA A CA 1
ATOM 2286 C C . ALA A 1 309 ? -1.701 10.675 11.249 1.00 98.62 309 ALA A C 1
ATOM 2288 O O . ALA A 1 309 ? -1.723 9.912 12.213 1.00 98.62 309 ALA A O 1
ATOM 2289 N N . ILE A 1 310 ? -1.940 11.979 11.356 1.00 98.81 310 ILE A N 1
ATOM 2290 C CA . ILE A 1 310 ? -2.396 12.625 12.583 1.00 98.81 310 ILE A CA 1
ATOM 2291 C C . ILE A 1 310 ? -3.599 13.515 12.278 1.00 98.81 310 ILE A C 1
ATOM 2293 O O . ILE A 1 310 ? -3.596 14.270 11.305 1.00 98.81 310 ILE A O 1
ATOM 2297 N N . PHE A 1 311 ? -4.631 13.419 13.111 1.00 98.75 311 PHE A N 1
ATOM 2298 C CA . PHE A 1 311 ? -5.748 14.354 13.149 1.00 98.75 311 PHE A CA 1
ATOM 2299 C C . PHE A 1 311 ? -5.600 15.224 14.394 1.00 98.75 311 PHE A C 1
ATOM 2301 O O . PHE A 1 311 ? -5.647 14.722 15.515 1.00 98.75 311 PHE A O 1
ATOM 2308 N N . THR A 1 312 ? -5.404 16.523 14.181 1.00 98.75 312 THR A N 1
ATOM 2309 C CA . THR A 1 312 ? -5.269 17.556 15.215 1.00 98.75 312 THR A CA 1
ATOM 2310 C C . THR A 1 312 ? -5.576 18.921 14.593 1.00 98.75 312 THR A C 1
ATOM 2312 O O . THR A 1 312 ? -5.439 19.091 13.376 1.00 98.75 312 THR A O 1
ATOM 2315 N N . ALA A 1 313 ? -6.034 19.876 15.398 1.00 98.31 313 ALA A N 1
ATOM 2316 C CA . ALA A 1 313 ? -6.175 21.277 15.007 1.00 98.31 313 ALA A CA 1
ATOM 2317 C C . ALA A 1 313 ? -4.943 22.111 15.414 1.00 98.31 313 ALA A C 1
ATOM 2319 O O . ALA A 1 313 ? -4.812 23.263 14.990 1.00 98.31 313 ALA A O 1
ATOM 2320 N N . ASP A 1 314 ? -4.039 21.535 16.208 1.00 98.62 314 ASP A N 1
ATOM 2321 C CA . ASP A 1 314 ? -2.839 22.177 16.720 1.00 98.62 314 ASP A CA 1
ATOM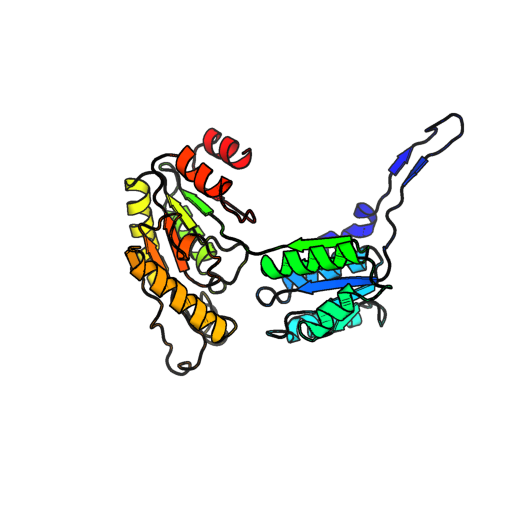 2322 C C . ASP A 1 314 ? -1.651 22.077 15.746 1.00 98.62 314 ASP A C 1
ATOM 2324 O O . ASP A 1 314 ? -1.208 21.000 15.336 1.00 98.62 314 ASP A O 1
ATOM 2328 N N . GLY A 1 315 ? -1.114 23.239 15.366 1.00 98.62 315 GLY A N 1
ATOM 2329 C CA . GLY A 1 315 ? -0.026 23.329 14.393 1.00 98.62 315 GLY A CA 1
ATOM 2330 C C . GLY A 1 315 ? 1.334 22.871 14.926 1.00 98.62 315 GLY A C 1
ATOM 2331 O O . GLY A 1 315 ? 2.163 22.421 14.134 1.00 98.62 315 GLY A O 1
ATOM 2332 N N . ASP A 1 316 ? 1.569 22.978 16.236 1.00 98.50 316 ASP A N 1
ATOM 2333 C CA . ASP A 1 316 ? 2.820 22.537 16.861 1.00 98.50 316 ASP A CA 1
ATOM 2334 C C . ASP A 1 316 ? 2.889 21.007 16.873 1.00 98.50 316 ASP A C 1
ATOM 2336 O O . ASP A 1 316 ? 3.832 20.417 16.348 1.00 98.50 316 ASP A O 1
ATOM 2340 N N . THR A 1 317 ? 1.805 20.370 17.315 1.00 98.62 317 THR A N 1
ATOM 2341 C CA . THR A 1 317 ? 1.609 18.917 17.304 1.00 98.62 317 THR A CA 1
ATOM 2342 C C . THR A 1 317 ? 1.740 18.352 15.890 1.00 98.62 317 THR A C 1
ATOM 2344 O O . THR A 1 317 ? 2.458 17.376 15.677 1.00 98.62 317 THR A O 1
ATOM 2347 N N . ALA A 1 318 ? 1.102 18.979 14.895 1.00 98.69 318 ALA A N 1
ATOM 2348 C CA . ALA A 1 318 ? 1.210 18.539 13.504 1.00 98.69 318 ALA A CA 1
ATOM 2349 C C . ALA A 1 318 ? 2.653 18.613 12.972 1.00 98.69 318 ALA A C 1
ATOM 2351 O O . ALA A 1 318 ? 3.101 17.708 12.263 1.00 98.69 318 ALA A O 1
ATOM 2352 N N . ARG A 1 319 ? 3.385 19.685 13.304 1.00 98.62 319 ARG A N 1
ATOM 2353 C CA . ARG A 1 319 ? 4.776 19.872 12.876 1.00 98.62 319 ARG A CA 1
ATOM 2354 C C . ARG A 1 319 ? 5.714 18.883 13.558 1.00 98.62 319 ARG A C 1
ATOM 2356 O O . ARG A 1 319 ? 6.563 18.317 12.873 1.00 98.62 319 ARG A O 1
ATOM 2363 N N . ASP A 1 320 ? 5.581 18.706 14.870 1.00 98.69 320 ASP A N 1
ATOM 2364 C CA . ASP A 1 320 ? 6.409 17.774 15.637 1.00 98.69 320 ASP A CA 1
ATOM 2365 C C . ASP A 1 320 ? 6.212 16.339 15.138 1.00 98.69 320 ASP A C 1
ATOM 2367 O O . ASP A 1 320 ? 7.191 15.675 14.800 1.00 98.69 320 ASP A O 1
ATOM 2371 N N . PHE A 1 321 ? 4.955 15.916 14.959 1.00 98.50 321 PHE A N 1
ATOM 2372 C CA . PHE A 1 321 ? 4.613 14.591 14.443 1.00 98.50 321 PHE A CA 1
ATOM 2373 C C . PHE A 1 321 ? 5.190 14.342 13.049 1.00 98.50 321 PHE A C 1
ATOM 2375 O O . PHE A 1 321 ? 5.747 13.286 12.791 1.00 98.50 321 PHE A O 1
ATOM 2382 N N . ALA A 1 322 ? 5.065 15.309 12.135 1.00 98.25 322 ALA A N 1
ATOM 2383 C CA . ALA A 1 322 ? 5.574 15.149 10.774 1.00 98.25 322 ALA A CA 1
ATOM 2384 C C . ALA A 1 322 ? 7.111 15.173 10.695 1.00 98.25 322 ALA A C 1
ATOM 2386 O O . ALA A 1 322 ? 7.680 14.719 9.703 1.00 98.25 322 ALA A O 1
ATOM 2387 N N . SER A 1 323 ? 7.780 15.762 11.690 1.00 97.50 323 SER A N 1
ATOM 2388 C CA . SER A 1 323 ? 9.233 15.930 11.697 1.00 97.50 323 SER A CA 1
ATOM 2389 C C . SER A 1 323 ? 9.990 14.748 12.301 1.00 97.50 323 SER A C 1
ATOM 2391 O O . SER A 1 323 ? 11.192 14.640 12.041 1.00 97.50 323 SER A O 1
ATOM 2393 N N . ARG A 1 324 ? 9.349 13.955 13.160 1.00 95.19 324 ARG A N 1
ATOM 2394 C CA . ARG A 1 324 ? 9.967 12.870 13.933 1.00 95.19 324 ARG A CA 1
ATOM 2395 C C . ARG A 1 324 ? 9.622 11.518 13.330 1.00 95.19 324 ARG A C 1
ATOM 2397 O O . ARG A 1 324 ? 10.547 10.678 13.318 1.00 95.19 324 ARG A O 1
#

Foldseek 3Di:
DLLVVLVCLVVVFDKDKDDCPDPRDIDIDGQAAPEEAEEEEEDLCQAVRLCVPPRNNVSRPYQYEYEYDPLHNVNVVVVVVVVVVVPDDPRSYHYDYDDVVVLVCLLQDLRHAEYEYEEAPVVQVVSCVSNVVNVHHYDYHHAAAAEEEEEPQFPLLVVLVCLQCQQCAQQLLDSRRHQEYEYAAPVRVVSNLVNNVVVLVPAAEDDPPPDPRHRYYADSDLVLLVLLLVLVVQCVVVPWAWSDAFNPDDDPPQNVTRDTGATETEPDDCPGPSNQDSSSGNHHYYHYHHDLVRSLVSQVVRPGPDYYYYGHPDPVSVVVSVVD

Sequence (324 aa):
EVVEVCMGAPALLKGEYMNDGGPGIDLFSMRQPLGVVAGITPFNFPAMIPLWKMAPALASGNAMILKPSERCPSTSLLLAELLQQAGLPDGVLQVVNGDKEVVDAILDHEVIQAVGFVGSTPIAQYIYGRAASNGKRAQCFGGAKNHMIIMPDADMDKAADALVGAGFGAAGERCMAISVAVPVGDKTADALIERLVPRIEKLKVGPYTAGEDVDYGPLITKASQDRVKGLITSGVNQGATLVTDGRDFSIQGYENGFFVGPTLFDNVTPEMDIYKEEIFGPVLSQVRAKTYEDALKLTMDNPYGNGTAIFTADGDTARDFASR

Secondary structure (DSSP, 8-state):
-HHHHHHTHHHHT---EEEEEETTEEEE------SEEEEE--SS-TTHHHHHHHHHHHHTT-EEEEE--TTSTHHHHHHHHHHHHTTPPTTSEEE---SHHHHHHHHH-TTEEEEEEES-HHHHHHHHHHHHHTT-EEEEE----EEEEE-TTS-HHHHHHHHHHHHHGGGG--TT-EEEEEEBSHHHHHHHHHHHHHHHTT--B--TTS-TT--B---S-HHHHHHHHHHHHHHHHTT-EEEE--TT---TT-TTS-----EEEES--TTSHHHHS---SSEEEE--BSSHHHHHHHHHT-S--S-EEEE-S-HHHHHHHHH-

Nearest PDB structures (foldseek):
  3zqa-assembly1_D  TM=9.636E-01  e=5.415E-26  Pseudomonas aeruginosa
  6vr6-assembly2_H-2  TM=9.635E-01  e=5.415E-26  Homo sapiens
  7swk-assembly1_A  TM=9.662E-01  e=2.086E-25  Klebsiella pneumoniae subsp. pneumoniae HS11286
  1a4s-assembly1_D  TM=9.530E-01  e=1.124E-25  Gadus morhua callarias
  3vz0-assembly2_D  TM=9.461E-01  e=1.412E-23  Gluconobacter oxydans 621H

Solvent-accessible surface area (backbone atoms only — not comparable to full-atom values): 17410 Å² total; per-residue (Å²): 106,72,59,65,60,32,71,46,30,80,69,75,46,61,54,54,79,39,82,57,75,40,98,93,33,74,44,71,53,77,71,72,51,82,42,36,31,35,32,39,34,42,60,74,44,38,56,63,51,51,45,67,44,48,35,56,41,46,58,50,66,23,32,38,42,36,30,50,23,72,86,50,44,65,53,49,54,50,52,50,53,51,41,44,74,74,65,49,61,88,78,36,67,41,81,51,78,53,58,69,67,53,52,51,49,58,47,66,39,82,74,44,42,34,43,40,40,42,41,50,43,74,58,23,52,52,51,40,51,50,21,47,77,64,75,23,49,62,48,58,40,47,48,30,65,14,40,31,38,33,41,75,67,28,64,61,67,61,50,37,56,50,47,51,52,34,14,35,37,64,26,9,46,44,65,79,21,37,36,30,41,27,20,28,29,71,71,40,37,53,58,42,50,70,54,33,53,72,54,57,72,65,60,36,75,38,59,90,83,75,50,92,78,48,59,25,43,53,48,96,36,62,69,54,36,54,51,36,47,48,40,56,52,48,31,51,77,72,65,28,43,74,75,37,84,12,75,82,47,76,47,93,98,42,75,88,52,30,50,62,34,67,25,34,36,34,71,41,49,83,88,37,62,61,56,69,46,65,67,65,31,26,44,34,32,28,32,79,21,78,38,68,68,55,41,50,46,59,56,70,71,39,96,36,84,70,50,71,48,75,39,59,74,51,67,65,61,54,50,53,63,76,72,109

pLDDT: mean 97.77, std 1.8, range [76.62, 98.94]